Protein AF-A0A537EKX5-F1 (afdb_monomer_lite)

Sequence (191 aa):
VAGTPSQPRTRFTIGHECGHAFFFRPSPGQAQRIIPASVPAKKMSREEWLCNEFARALLVPNRWKRDVLGRDVQMSEICSLARSLSVSTEVLVRRVLYDWSEWASSVFYSVWFDSDNCNVRIFRGTKSQSRPDSTPTREAVKSVCEKGRRPLRSWLQSSYSVKDDDIVESDSTTWWRISKQHPVGRQTTEV

pLDDT: mean 77.11, std 15.53, range [29.23, 95.06]

Foldseek 3Di:
DPDDDQPQVVLLVVQLVVQCVVQFDDDVPDTDGPDDPPDDPVQPPDSSSSSNVRSLCVLDPCVCVVVQPDPDGFLVVLLVVCVVSVHDSVSSVCCCQEVVVHLQQKKKWKWADDPLFIDIDIDHHPPNPDDPPQDDDRVRLRVQPSVHPVSNVVVCCVRQVFDPSQWDDHPRIIMGMRGPDPPPDDPPPDD

Radius of gyration: 19.34 Å; chains: 1; bounding box: 73×31×49 Å

Structure (mmCIF, N/CA/C/O backbone):
data_AF-A0A537EKX5-F1
#
_entry.id   AF-A0A537EKX5-F1
#
loop_
_atom_site.group_PDB
_atom_site.id
_atom_site.type_symbol
_atom_site.label_atom_id
_atom_site.label_alt_id
_atom_site.label_comp_id
_atom_site.label_asym_id
_atom_site.label_entity_id
_atom_site.label_seq_id
_atom_site.pdbx_PDB_ins_code
_atom_site.Cartn_x
_atom_site.Cartn_y
_atom_site.Cartn_z
_atom_site.occupancy
_atom_site.B_iso_or_equiv
_atom_site.auth_seq_id
_atom_site.auth_comp_id
_atom_site.auth_asym_id
_atom_site.auth_atom_id
_atom_site.pdbx_PDB_model_num
ATOM 1 N N . VAL A 1 1 ? 24.088 -0.485 15.625 1.00 36.91 1 VAL A N 1
ATOM 2 C CA . VAL A 1 1 ? 24.177 -1.634 14.694 1.00 36.91 1 VAL A CA 1
ATOM 3 C C . VAL A 1 1 ? 23.156 -1.402 13.596 1.00 36.91 1 VAL A C 1
ATOM 5 O O . VAL A 1 1 ? 21.977 -1.310 13.914 1.00 36.91 1 VAL A O 1
ATOM 8 N N . ALA A 1 2 ? 23.585 -1.183 12.352 1.00 42.88 2 ALA A N 1
ATOM 9 C CA . ALA A 1 2 ? 22.656 -1.047 11.233 1.00 42.88 2 ALA A CA 1
ATOM 10 C C . ALA A 1 2 ? 21.950 -2.398 11.047 1.00 42.88 2 ALA A C 1
ATOM 12 O O . ALA A 1 2 ? 22.586 -3.381 10.678 1.00 42.88 2 ALA A O 1
ATOM 13 N N . GLY A 1 3 ? 20.674 -2.471 11.430 1.00 48.66 3 GLY A N 1
ATOM 14 C CA . GLY A 1 3 ? 19.898 -3.704 11.358 1.00 48.66 3 GLY A CA 1
ATOM 15 C C . GLY A 1 3 ? 19.790 -4.179 9.914 1.00 48.66 3 GLY A C 1
ATOM 16 O O . GLY A 1 3 ? 19.524 -3.379 9.015 1.00 48.66 3 GLY A O 1
ATOM 17 N N . THR A 1 4 ? 19.995 -5.474 9.690 1.00 49.09 4 THR A N 1
ATOM 18 C CA . THR A 1 4 ? 19.734 -6.105 8.397 1.00 49.09 4 THR A CA 1
ATOM 19 C C . THR A 1 4 ? 18.297 -5.786 7.975 1.00 49.09 4 THR A C 1
ATOM 21 O O . THR A 1 4 ? 17.373 -5.949 8.779 1.00 49.09 4 THR A O 1
ATOM 24 N N . PRO A 1 5 ? 18.073 -5.288 6.745 1.00 61.25 5 PRO A N 1
ATOM 25 C CA . PRO A 1 5 ? 16.731 -4.977 6.285 1.00 61.25 5 PRO A CA 1
ATOM 26 C C . PRO A 1 5 ? 15.859 -6.233 6.341 1.00 61.25 5 PRO A C 1
ATOM 28 O O . PRO A 1 5 ? 16.308 -7.338 6.034 1.00 61.25 5 PRO A O 1
ATOM 31 N N . SER A 1 6 ? 14.599 -6.059 6.745 1.00 75.00 6 SER A N 1
ATOM 32 C CA . SER A 1 6 ? 13.646 -7.164 6.772 1.00 75.00 6 SER A CA 1
ATOM 33 C C . SER A 1 6 ? 13.518 -7.791 5.382 1.00 75.00 6 SER A C 1
ATOM 35 O O . SER A 1 6 ? 13.585 -7.097 4.365 1.00 75.00 6 SER A O 1
ATOM 37 N N . GLN A 1 7 ? 13.298 -9.106 5.325 1.00 80.69 7 GLN A N 1
ATOM 38 C CA . GLN A 1 7 ? 13.210 -9.854 4.067 1.00 80.69 7 GLN A CA 1
ATOM 39 C C . GLN A 1 7 ? 12.252 -9.219 3.029 1.00 80.69 7 GLN A C 1
ATOM 41 O O . GLN A 1 7 ? 12.637 -9.142 1.859 1.00 80.69 7 GLN A O 1
ATOM 46 N N . PRO A 1 8 ? 11.068 -8.677 3.401 1.00 82.44 8 PRO A N 1
ATOM 47 C CA . PRO A 1 8 ? 10.208 -7.960 2.456 1.00 82.44 8 PRO A CA 1
ATOM 48 C C . PRO A 1 8 ? 10.837 -6.693 1.865 1.00 82.44 8 PRO A C 1
ATOM 50 O O . PRO A 1 8 ? 10.639 -6.409 0.684 1.00 82.44 8 PRO A O 1
ATOM 53 N N . ARG A 1 9 ? 11.612 -5.934 2.655 1.00 84.62 9 ARG A N 1
ATOM 54 C CA . ARG A 1 9 ? 12.319 -4.737 2.168 1.00 84.62 9 ARG A CA 1
ATOM 55 C C . ARG A 1 9 ? 13.389 -5.127 1.161 1.00 84.62 9 ARG A C 1
ATOM 57 O O . ARG A 1 9 ? 13.417 -4.557 0.079 1.00 84.62 9 ARG A O 1
ATOM 64 N N . THR A 1 10 ? 14.185 -6.147 1.470 1.00 88.81 10 THR A N 1
ATOM 65 C CA . THR A 1 10 ? 15.219 -6.655 0.558 1.00 88.81 10 THR A CA 1
ATOM 66 C C . THR A 1 10 ? 14.620 -7.130 -0.765 1.00 88.81 10 THR A C 1
ATOM 68 O O . THR A 1 10 ? 15.112 -6.758 -1.826 1.00 88.81 10 THR A O 1
ATOM 71 N N . ARG A 1 11 ? 13.518 -7.896 -0.734 1.00 92.06 11 ARG A N 1
ATOM 72 C CA . ARG A 1 11 ? 12.831 -8.344 -1.961 1.00 92.06 11 ARG A CA 1
ATOM 73 C C . ARG A 1 11 ? 12.304 -7.175 -2.788 1.00 92.06 11 ARG A C 1
ATOM 75 O O . ARG A 1 11 ? 12.412 -7.208 -4.011 1.00 92.06 11 ARG A O 1
ATOM 82 N N . PHE A 1 12 ? 11.754 -6.154 -2.134 1.00 93.25 12 PHE A N 1
ATOM 83 C CA . PHE A 1 12 ? 11.292 -4.952 -2.820 1.00 93.25 12 PHE A CA 1
ATOM 84 C C . PHE A 1 12 ? 12.445 -4.177 -3.460 1.00 93.25 12 PHE A C 1
ATOM 86 O O . PHE A 1 12 ? 12.338 -3.828 -4.630 1.00 93.25 12 PHE A O 1
ATOM 93 N N . THR A 1 13 ? 13.555 -3.981 -2.744 1.00 93.31 13 THR A N 1
ATOM 94 C CA . THR A 1 13 ? 14.769 -3.353 -3.286 1.00 93.31 13 THR A CA 1
ATOM 95 C C . THR A 1 13 ? 15.293 -4.116 -4.498 1.00 93.31 13 THR A C 1
ATOM 97 O O . THR A 1 13 ? 15.513 -3.511 -5.535 1.00 93.31 13 THR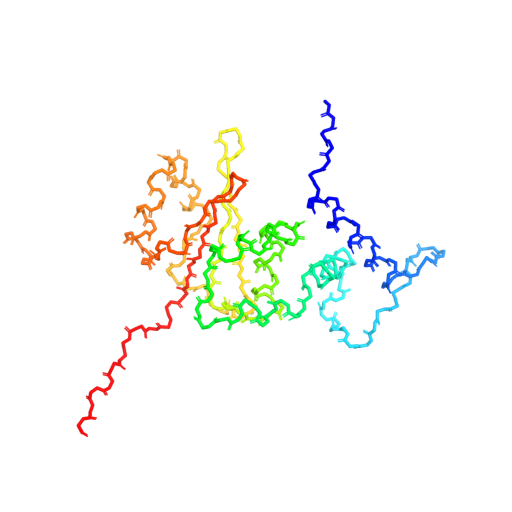 A O 1
ATOM 100 N N . ILE A 1 14 ? 15.396 -5.446 -4.433 1.00 94.50 14 ILE A N 1
ATOM 101 C CA . ILE A 1 14 ? 15.814 -6.249 -5.595 1.00 94.50 14 ILE A CA 1
ATOM 102 C C . ILE A 1 14 ? 14.859 -6.033 -6.777 1.00 94.50 14 ILE A C 1
ATOM 104 O O . ILE A 1 14 ? 15.306 -5.791 -7.894 1.00 94.50 14 ILE A O 1
ATOM 108 N N . GLY A 1 15 ? 13.544 -6.075 -6.538 1.00 95.06 15 GLY A N 1
ATOM 109 C CA . GLY A 1 15 ? 12.556 -5.803 -7.583 1.00 95.06 15 GLY A CA 1
ATOM 110 C C . GLY A 1 15 ? 12.682 -4.397 -8.177 1.00 95.06 15 GLY A C 1
ATOM 111 O O . GLY A 1 15 ? 12.487 -4.227 -9.377 1.00 95.06 15 GLY A O 1
ATOM 112 N N . HIS A 1 16 ? 13.030 -3.405 -7.358 1.00 94.31 16 HIS A N 1
ATOM 113 C CA . HIS A 1 16 ? 13.263 -2.027 -7.780 1.00 94.31 16 HIS A CA 1
ATOM 114 C C . HIS A 1 16 ? 14.497 -1.923 -8.687 1.00 94.31 16 HIS A C 1
ATOM 116 O O . HIS A 1 16 ? 14.392 -1.385 -9.788 1.00 94.31 16 HIS A O 1
ATOM 122 N N . GLU A 1 17 ? 15.620 -2.529 -8.296 1.00 93.88 17 GLU A N 1
ATOM 123 C CA . GLU A 1 17 ? 16.842 -2.570 -9.114 1.00 93.88 17 GLU A CA 1
ATOM 124 C C . GLU A 1 17 ? 16.638 -3.327 -10.434 1.00 93.88 17 GLU A C 1
ATOM 126 O O . GLU A 1 17 ? 17.135 -2.917 -11.484 1.00 93.88 17 GLU A O 1
ATOM 131 N N . CYS A 1 18 ? 15.832 -4.396 -10.432 1.00 94.00 18 CYS A N 1
ATOM 132 C CA . CYS A 1 18 ? 15.412 -5.043 -11.677 1.00 94.00 18 CYS A CA 1
ATOM 133 C C . CYS A 1 18 ? 14.656 -4.070 -12.599 1.00 94.00 18 CYS A C 1
ATOM 135 O O . CYS A 1 18 ? 14.799 -4.155 -13.816 1.00 94.00 18 CYS A O 1
ATOM 137 N N . GLY A 1 19 ? 13.882 -3.136 -12.038 1.00 91.31 19 GLY A N 1
ATOM 138 C CA . GLY A 1 19 ? 13.223 -2.068 -12.788 1.00 91.31 19 GLY A CA 1
ATOM 139 C C . GLY A 1 19 ? 14.217 -1.127 -13.468 1.00 91.31 19 GLY A C 1
ATOM 140 O O . GLY A 1 19 ? 14.036 -0.819 -14.649 1.00 91.31 19 GLY A O 1
ATOM 141 N N . HIS A 1 20 ? 15.297 -0.743 -12.776 1.00 90.69 20 HIS A N 1
ATOM 142 C CA . HIS A 1 20 ? 16.382 0.034 -13.384 1.00 90.69 20 HIS A CA 1
ATOM 143 C C . HIS A 1 20 ? 16.998 -0.717 -14.564 1.00 90.69 20 HIS A C 1
ATOM 145 O O . HIS A 1 20 ? 17.051 -0.184 -15.670 1.00 90.69 20 HIS A O 1
ATOM 151 N N . ALA A 1 21 ? 17.367 -1.984 -14.367 1.00 89.69 21 ALA A N 1
ATOM 152 C CA . ALA A 1 21 ? 17.951 -2.810 -15.423 1.00 89.69 21 ALA A CA 1
ATOM 153 C C . ALA A 1 21 ? 17.012 -3.016 -16.629 1.00 89.69 21 ALA A C 1
ATOM 155 O O . ALA A 1 21 ? 17.476 -3.176 -17.758 1.00 89.69 21 ALA A O 1
ATOM 156 N N . PHE A 1 22 ? 15.695 -3.018 -16.405 1.00 88.19 22 PHE A N 1
ATOM 157 C CA . PHE A 1 22 ? 14.706 -3.246 -17.457 1.00 88.19 22 PHE A CA 1
ATOM 158 C C . PHE A 1 22 ? 14.390 -1.984 -18.271 1.00 88.19 22 PHE A C 1
ATOM 160 O O . PHE A 1 22 ? 14.178 -2.063 -19.480 1.00 88.19 22 PHE A O 1
ATOM 167 N N . PHE A 1 23 ? 14.338 -0.818 -17.624 1.00 86.75 23 PHE A N 1
ATOM 168 C CA . PHE A 1 23 ? 13.897 0.429 -18.257 1.00 86.75 23 PHE A CA 1
ATOM 169 C C . PHE A 1 23 ? 15.021 1.399 -18.605 1.00 86.75 23 PHE A C 1
ATOM 171 O O . PHE A 1 23 ? 14.771 2.355 -19.347 1.00 86.75 23 PHE A O 1
ATOM 178 N N . PHE A 1 24 ? 16.234 1.179 -18.104 1.00 85.88 24 PHE A N 1
ATOM 179 C CA . PHE A 1 24 ? 17.335 2.121 -18.240 1.00 85.88 24 PHE A CA 1
ATOM 180 C C . PHE A 1 24 ? 18.598 1.397 -18.696 1.00 85.88 24 PHE A C 1
ATOM 182 O O . PHE A 1 24 ? 19.022 0.401 -18.115 1.00 85.88 24 PHE A O 1
ATOM 189 N N . ARG A 1 25 ? 19.218 1.909 -19.762 1.00 83.31 25 ARG A N 1
ATOM 190 C CA . ARG A 1 25 ? 20.548 1.474 -20.190 1.00 83.31 25 ARG A CA 1
ATOM 191 C C . ARG A 1 25 ? 21.608 2.420 -19.636 1.00 83.31 25 ARG A C 1
ATOM 193 O O . ARG A 1 25 ? 21.422 3.638 -19.724 1.00 83.31 25 ARG A O 1
ATOM 200 N N . PRO A 1 26 ? 22.738 1.894 -19.138 1.00 75.00 26 PRO A N 1
ATOM 201 C CA . PRO A 1 26 ? 23.895 2.721 -18.838 1.00 75.00 26 PRO A CA 1
ATOM 202 C C . PRO A 1 26 ? 24.346 3.445 -20.111 1.00 75.00 26 PRO A C 1
ATOM 204 O O . PRO A 1 26 ? 24.515 2.822 -21.158 1.00 75.00 26 PRO A O 1
ATOM 207 N N . SER A 1 27 ? 24.533 4.756 -20.023 1.00 75.88 27 SER A N 1
ATOM 208 C CA . SER A 1 27 ? 25.098 5.582 -21.090 1.00 75.88 27 SER A CA 1
ATOM 209 C C . SER A 1 27 ? 26.052 6.592 -20.453 1.00 75.88 27 SER A C 1
ATOM 211 O O . SER A 1 27 ? 25.781 7.033 -19.332 1.00 75.88 27 SER A O 1
ATOM 213 N N . PRO A 1 28 ? 27.154 6.980 -21.121 1.00 65.19 28 PRO A N 1
ATOM 214 C CA . PRO A 1 28 ? 27.997 8.070 -20.646 1.00 65.19 28 PRO A CA 1
ATOM 215 C C . PRO A 1 28 ? 27.144 9.340 -20.486 1.00 65.19 28 PRO A C 1
ATOM 217 O O . PRO A 1 28 ? 26.588 9.840 -21.462 1.00 65.19 28 PRO A O 1
ATOM 220 N N . GLY A 1 29 ? 26.978 9.822 -19.251 1.00 74.12 29 GLY 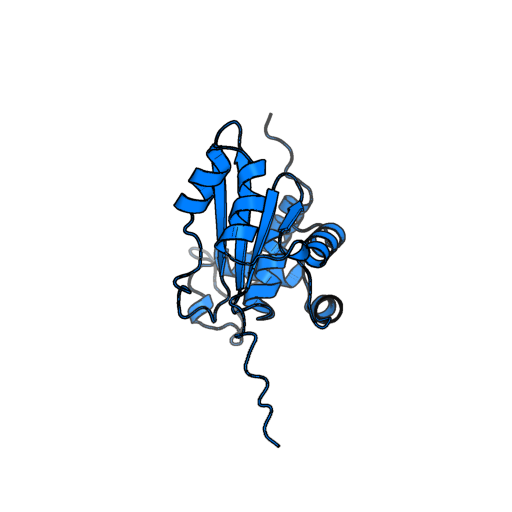A N 1
ATOM 221 C CA . GLY A 1 29 ? 26.083 10.934 -18.916 1.00 74.12 29 GLY A CA 1
ATOM 222 C C . GLY A 1 29 ? 24.811 10.473 -18.199 1.00 74.12 29 GLY A C 1
ATOM 223 O O . GLY A 1 29 ? 24.874 10.056 -17.046 1.00 74.12 29 GLY A O 1
ATOM 224 N N . GLN A 1 30 ? 23.650 10.594 -18.850 1.00 67.81 30 GLN A N 1
ATOM 225 C CA . GLN A 1 30 ? 22.360 10.176 -18.286 1.00 67.81 30 GLN A CA 1
ATOM 226 C C . GLN A 1 30 ? 21.954 8.793 -18.791 1.00 67.81 30 GLN A C 1
ATOM 228 O O . GLN A 1 30 ? 22.114 8.488 -19.972 1.00 67.81 30 GLN A O 1
ATOM 233 N N . ALA A 1 31 ? 21.383 7.977 -17.902 1.00 69.38 31 ALA A N 1
ATOM 234 C CA . ALA A 1 31 ? 20.851 6.671 -18.264 1.00 69.38 31 ALA A CA 1
ATOM 235 C C . ALA A 1 31 ? 19.805 6.803 -19.384 1.00 69.38 31 ALA A C 1
ATOM 237 O O . ALA A 1 31 ? 18.868 7.605 -19.307 1.00 69.38 31 ALA A O 1
ATOM 238 N N . GLN A 1 32 ? 19.967 6.014 -20.444 1.00 78.00 32 GLN A N 1
ATOM 239 C CA . GLN A 1 32 ? 19.066 6.050 -21.586 1.00 78.00 32 GLN A CA 1
ATOM 240 C C . GLN A 1 32 ? 17.784 5.293 -21.241 1.00 78.00 32 GLN A C 1
ATOM 242 O O . GLN A 1 32 ? 17.809 4.089 -20.983 1.00 78.00 32 GLN A O 1
ATOM 247 N N . ARG A 1 33 ? 16.645 5.988 -21.286 1.00 78.00 33 ARG A N 1
ATOM 248 C CA . ARG A 1 33 ? 15.323 5.382 -21.089 1.00 78.00 33 ARG A CA 1
ATOM 249 C C . ARG A 1 33 ? 14.965 4.493 -22.279 1.00 78.00 33 ARG A C 1
ATOM 251 O O . ARG A 1 33 ? 14.814 4.986 -23.392 1.00 78.00 33 ARG A O 1
ATOM 258 N N . ILE A 1 34 ? 14.765 3.205 -22.024 1.00 81.38 34 ILE A N 1
ATOM 259 C CA . ILE A 1 34 ? 14.299 2.191 -22.986 1.00 81.38 34 ILE A CA 1
ATOM 260 C C . ILE A 1 34 ? 12.889 1.699 -22.629 1.00 81.38 34 ILE A C 1
ATOM 262 O O . ILE A 1 34 ? 12.567 0.517 -22.716 1.00 81.38 34 ILE A O 1
ATOM 266 N N . ILE A 1 35 ? 12.040 2.620 -22.175 1.00 72.19 35 ILE A N 1
ATOM 267 C CA . ILE A 1 35 ? 10.696 2.301 -21.696 1.00 72.19 35 ILE A CA 1
ATOM 268 C C . ILE A 1 35 ? 9.803 1.920 -22.894 1.00 72.19 35 ILE A C 1
ATOM 270 O O . ILE A 1 35 ? 9.747 2.683 -23.862 1.00 72.19 35 ILE A O 1
ATOM 274 N N . PRO A 1 36 ? 9.065 0.793 -22.843 1.00 71.19 36 PRO A N 1
ATOM 275 C CA . PRO A 1 36 ? 8.124 0.427 -23.897 1.00 71.19 36 PRO A CA 1
ATOM 276 C C . PRO A 1 36 ? 7.074 1.516 -24.145 1.00 71.19 36 PRO A C 1
ATOM 278 O O . PRO A 1 36 ? 6.556 2.114 -23.201 1.00 71.19 36 PRO A O 1
ATOM 281 N N . ALA A 1 37 ? 6.681 1.706 -25.409 1.00 68.69 37 ALA A N 1
ATOM 282 C CA . ALA A 1 37 ? 5.668 2.692 -25.809 1.00 68.69 37 ALA A CA 1
ATOM 283 C C . ALA A 1 37 ? 4.294 2.485 -25.134 1.00 68.69 37 ALA A C 1
ATOM 285 O O . ALA A 1 37 ? 3.486 3.407 -25.071 1.00 68.69 37 ALA A O 1
ATOM 286 N N . SER A 1 38 ? 4.030 1.285 -24.607 1.00 68.94 38 SER A N 1
ATOM 287 C CA . SER A 1 38 ? 2.811 0.953 -23.864 1.00 68.94 38 SER A CA 1
ATOM 288 C C . SER A 1 38 ? 2.736 1.591 -22.471 1.00 68.94 38 SER A C 1
ATOM 290 O O . SER A 1 38 ? 1.663 1.607 -21.864 1.00 68.94 38 SER A O 1
ATOM 292 N N . VAL A 1 39 ? 3.841 2.122 -21.939 1.00 66.44 39 VAL A N 1
ATOM 293 C CA . VAL A 1 39 ? 3.843 2.808 -20.643 1.00 66.44 39 VAL A CA 1
ATOM 294 C C . VAL A 1 39 ? 3.336 4.248 -20.841 1.00 66.44 39 VAL A C 1
ATOM 296 O O . VAL A 1 39 ? 3.847 4.969 -21.693 1.00 66.44 39 VAL A O 1
ATOM 299 N N . PRO A 1 40 ? 2.336 4.728 -20.080 1.00 63.91 40 PRO A N 1
ATOM 300 C CA . PRO A 1 40 ? 1.808 6.078 -20.277 1.00 63.91 40 PRO A CA 1
ATOM 301 C C . PRO A 1 40 ? 2.839 7.175 -19.967 1.00 63.91 40 PRO A C 1
ATOM 303 O O . PRO A 1 40 ? 3.386 7.210 -18.868 1.00 63.91 40 PRO A O 1
ATOM 306 N N . ALA A 1 41 ? 3.021 8.150 -20.864 1.00 59.66 41 ALA A N 1
ATOM 307 C CA . ALA A 1 41 ? 3.992 9.245 -20.705 1.00 59.66 41 ALA A CA 1
ATOM 308 C C . ALA A 1 41 ? 3.838 10.055 -19.400 1.00 59.66 41 ALA A C 1
ATOM 310 O O . ALA A 1 41 ? 4.824 10.445 -18.778 1.00 59.66 41 ALA A O 1
ATOM 311 N N . LYS A 1 42 ? 2.601 10.237 -18.910 1.00 59.75 42 LYS A N 1
ATOM 312 C CA . LYS A 1 42 ? 2.324 10.919 -17.626 1.00 59.75 42 LYS A CA 1
ATOM 313 C C . LYS A 1 42 ? 2.912 10.196 -16.405 1.00 59.75 42 LYS A C 1
ATOM 315 O O . LYS A 1 42 ? 3.101 10.817 -15.366 1.00 59.75 42 LYS A O 1
ATOM 320 N N . LYS A 1 43 ? 3.200 8.898 -16.531 1.00 56.03 43 LYS A N 1
ATOM 321 C CA . LYS A 1 43 ? 3.804 8.039 -15.506 1.00 56.03 43 LYS A CA 1
ATOM 322 C C . LYS A 1 43 ? 5.343 7.990 -15.599 1.00 56.03 43 LYS A C 1
ATOM 324 O O . LYS A 1 43 ? 5.985 7.401 -14.740 1.00 56.03 43 LYS A O 1
ATOM 329 N N . MET A 1 44 ? 5.946 8.621 -16.612 1.00 59.25 44 MET A N 1
ATOM 330 C CA . MET A 1 44 ? 7.380 8.516 -16.933 1.00 59.25 44 MET A CA 1
ATOM 331 C C . MET A 1 44 ? 8.256 9.632 -16.340 1.00 59.25 44 MET A C 1
ATOM 333 O O . MET A 1 44 ? 9.447 9.704 -16.641 1.00 59.25 44 MET A O 1
ATOM 337 N N . SER A 1 45 ? 7.715 10.551 -15.537 1.00 59.69 45 SER A N 1
ATOM 338 C CA . SER A 1 45 ? 8.479 11.738 -15.120 1.00 59.69 45 SER A CA 1
ATOM 339 C C . SER A 1 45 ? 9.501 11.473 -14.008 1.00 59.69 45 SER A C 1
ATOM 341 O O . SER A 1 45 ? 10.405 12.285 -13.830 1.00 59.69 45 SER A O 1
ATOM 343 N N . ARG A 1 46 ? 9.417 10.343 -13.289 1.00 75.94 46 ARG A N 1
ATOM 344 C CA . ARG A 1 46 ? 10.338 9.996 -12.193 1.00 75.94 46 ARG A CA 1
ATOM 345 C C . ARG A 1 46 ? 10.789 8.541 -12.307 1.00 75.94 46 ARG A C 1
ATOM 347 O O . ARG A 1 46 ? 9.975 7.639 -12.142 1.00 75.94 46 ARG A O 1
ATOM 354 N N . GLU A 1 47 ? 12.073 8.341 -12.581 1.00 83.94 47 GLU A N 1
ATOM 355 C CA . GLU A 1 47 ? 12.729 7.030 -12.698 1.00 83.94 47 GLU A CA 1
ATOM 356 C C . GLU A 1 47 ? 12.435 6.125 -11.496 1.00 83.94 47 GLU A C 1
ATOM 358 O O . GLU A 1 47 ? 11.812 5.080 -11.656 1.00 83.94 47 GLU A O 1
ATOM 363 N N . GLU A 1 48 ? 12.704 6.625 -10.291 1.00 86.31 48 GLU A N 1
ATOM 364 C CA . GLU A 1 48 ? 12.391 5.969 -9.015 1.00 86.31 48 GLU A CA 1
ATOM 365 C C . GLU A 1 48 ? 10.945 5.479 -8.909 1.00 86.31 48 GLU A C 1
ATOM 367 O O . GLU A 1 48 ? 10.649 4.401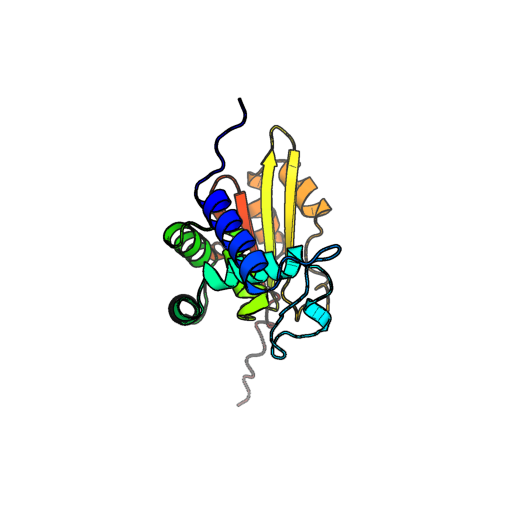 -8.393 1.00 86.31 48 GLU A O 1
ATOM 372 N N . TRP A 1 49 ? 9.998 6.290 -9.383 1.00 84.38 49 TRP A N 1
ATOM 373 C CA . TRP A 1 49 ? 8.588 5.929 -9.328 1.00 84.38 49 TRP A CA 1
ATOM 374 C C . TRP A 1 49 ? 8.299 4.757 -10.268 1.00 84.38 49 TRP A C 1
ATOM 376 O O . TRP A 1 49 ? 7.628 3.811 -9.865 1.00 84.38 49 TRP A O 1
ATOM 386 N N . LEU A 1 50 ? 8.855 4.778 -11.481 1.00 86.12 50 LEU A N 1
ATOM 387 C CA . LEU A 1 50 ? 8.689 3.702 -12.454 1.00 86.12 50 LEU A CA 1
ATOM 388 C C . LEU A 1 50 ? 9.301 2.381 -11.959 1.00 86.12 50 LEU A C 1
ATOM 390 O O . LEU A 1 50 ? 8.666 1.333 -12.088 1.00 86.12 50 LEU A O 1
ATOM 394 N N . CYS A 1 51 ? 10.478 2.428 -11.332 1.00 89.88 51 CYS A N 1
ATOM 395 C CA . CYS A 1 51 ? 11.112 1.259 -10.717 1.00 89.88 51 CYS A CA 1
ATOM 396 C C . CYS A 1 51 ? 10.274 0.702 -9.552 1.00 89.88 51 CYS A C 1
ATOM 398 O O . CYS A 1 51 ? 10.076 -0.509 -9.445 1.00 89.88 51 CYS A O 1
ATOM 400 N N . ASN A 1 52 ? 9.669 1.572 -8.737 1.00 90.69 52 ASN A N 1
ATOM 401 C CA . ASN A 1 52 ? 8.737 1.163 -7.681 1.00 90.69 52 ASN A CA 1
ATOM 402 C C . ASN A 1 52 ? 7.450 0.510 -8.222 1.00 90.69 52 ASN A C 1
ATOM 404 O O . ASN A 1 52 ? 6.943 -0.443 -7.622 1.00 90.69 52 ASN A O 1
ATOM 408 N N . GLU A 1 53 ? 6.900 1.002 -9.336 1.00 87.81 53 GLU A N 1
ATOM 409 C CA . GLU A 1 53 ? 5.756 0.366 -10.008 1.00 87.81 53 GLU A CA 1
ATOM 410 C C . GLU A 1 53 ? 6.123 -1.017 -10.553 1.00 87.81 53 GLU A C 1
ATOM 412 O O . GLU A 1 53 ? 5.364 -1.973 -10.379 1.00 87.81 53 GLU A O 1
ATOM 417 N N . PHE A 1 54 ? 7.300 -1.136 -11.173 1.00 90.94 54 PHE A N 1
ATOM 418 C CA . PHE A 1 54 ? 7.808 -2.408 -11.675 1.00 90.94 54 PHE A CA 1
ATOM 419 C C . PHE A 1 54 ? 7.974 -3.427 -10.555 1.00 90.94 54 PHE A C 1
ATOM 421 O O . PHE A 1 54 ? 7.419 -4.520 -10.647 1.00 90.94 54 PHE A O 1
ATOM 428 N N . ALA A 1 55 ? 8.654 -3.050 -9.469 1.00 94.00 55 ALA A N 1
ATOM 429 C CA . ALA A 1 55 ? 8.846 -3.909 -8.306 1.00 94.00 55 ALA A CA 1
ATOM 430 C C . ALA A 1 55 ? 7.506 -4.432 -7.772 1.00 94.00 55 ALA A C 1
ATOM 432 O O . ALA A 1 55 ? 7.350 -5.625 -7.512 1.00 94.00 55 ALA A O 1
ATOM 433 N N . ARG A 1 56 ? 6.496 -3.558 -7.671 1.00 92.56 56 ARG A N 1
ATOM 434 C CA . ARG A 1 56 ? 5.150 -3.942 -7.229 1.00 92.56 56 ARG A CA 1
ATOM 435 C C . ARG A 1 56 ? 4.489 -4.936 -8.183 1.00 92.56 56 ARG A C 1
ATOM 437 O O . ARG A 1 56 ? 3.916 -5.918 -7.721 1.00 92.56 56 ARG A O 1
ATOM 444 N N . ALA A 1 57 ? 4.557 -4.691 -9.491 1.00 91.19 57 ALA A N 1
ATOM 445 C CA . ALA A 1 57 ? 3.960 -5.564 -10.500 1.00 91.19 57 ALA A CA 1
ATOM 446 C C . ALA A 1 57 ? 4.658 -6.930 -10.592 1.00 91.19 57 ALA A C 1
ATOM 448 O O . ALA A 1 57 ? 3.991 -7.943 -10.800 1.00 91.19 57 ALA A O 1
ATOM 449 N N . LEU A 1 58 ? 5.979 -6.951 -10.407 1.00 93.31 58 LEU A N 1
ATOM 450 C CA . LEU A 1 58 ? 6.796 -8.159 -10.381 1.00 93.31 58 LEU A CA 1
ATOM 451 C C . LEU A 1 58 ? 6.490 -9.015 -9.146 1.00 93.31 58 LEU A C 1
ATOM 453 O O . LEU A 1 58 ? 6.296 -10.223 -9.260 1.00 93.31 58 LEU A O 1
ATOM 457 N N . LEU A 1 59 ? 6.434 -8.389 -7.967 1.00 93.69 59 LEU A N 1
ATOM 458 C CA . LEU A 1 59 ? 6.227 -9.084 -6.694 1.00 93.69 59 LEU A CA 1
ATOM 459 C C . LEU A 1 59 ? 4.766 -9.469 -6.450 1.00 93.69 59 LEU A C 1
ATOM 461 O O . LEU A 1 59 ? 4.502 -10.462 -5.775 1.00 93.69 59 LEU A O 1
ATOM 465 N N . VAL A 1 60 ? 3.818 -8.727 -7.030 1.00 92.75 60 VAL A N 1
ATOM 466 C CA . VAL A 1 60 ? 2.381 -9.021 -6.957 1.00 92.75 60 VAL A CA 1
ATOM 467 C C . VAL A 1 60 ? 1.780 -9.148 -8.369 1.00 92.75 60 VAL A C 1
ATOM 469 O O . VAL A 1 60 ? 1.089 -8.239 -8.853 1.00 92.75 60 VAL A O 1
ATOM 472 N N . PRO A 1 61 ? 2.020 -10.286 -9.055 1.00 89.56 61 PRO A N 1
ATOM 473 C CA . PRO A 1 61 ? 1.488 -10.524 -10.392 1.00 89.56 61 PRO A CA 1
ATOM 474 C C . PRO A 1 61 ? -0.043 -10.533 -10.444 1.00 89.56 61 PRO A C 1
ATOM 476 O O . PRO A 1 61 ? -0.716 -10.948 -9.502 1.00 89.56 61 PRO A O 1
ATOM 479 N N . ASN A 1 62 ? -0.606 -10.189 -11.607 1.00 87.12 62 ASN A N 1
ATOM 480 C CA . ASN A 1 62 ? -2.060 -10.142 -11.818 1.00 87.12 62 ASN A CA 1
ATOM 481 C C . ASN A 1 62 ? -2.772 -11.493 -11.657 1.00 87.12 62 ASN A C 1
ATOM 483 O O . ASN A 1 62 ? -3.985 -11.498 -11.502 1.00 87.12 62 ASN A O 1
ATOM 487 N N . ARG A 1 63 ? -2.071 -12.634 -11.659 1.00 86.12 63 ARG A N 1
ATOM 488 C CA . ARG A 1 63 ? -2.709 -13.936 -11.383 1.00 86.12 63 ARG A CA 1
ATOM 489 C C . ARG A 1 63 ? -3.385 -13.966 -10.007 1.00 86.12 63 ARG A C 1
ATOM 491 O O . ARG A 1 63 ? -4.488 -14.480 -9.894 1.00 86.12 63 ARG A O 1
ATOM 498 N N . TRP A 1 64 ? -2.774 -13.300 -9.025 1.00 82.69 64 TRP A N 1
ATOM 499 C CA . TRP A 1 64 ? -3.309 -13.158 -7.670 1.00 82.69 64 TRP A CA 1
ATOM 500 C C . TRP A 1 64 ? -4.513 -12.232 -7.607 1.00 82.69 64 TRP A C 1
ATOM 502 O O . TRP A 1 64 ? -5.269 -12.280 -6.647 1.00 82.69 64 TRP A O 1
ATOM 512 N N . LYS A 1 65 ? -4.725 -11.410 -8.646 1.00 82.19 65 LYS A N 1
ATOM 513 C CA . LYS A 1 65 ? -5.932 -10.600 -8.767 1.00 82.19 65 LYS A CA 1
ATOM 514 C C . LYS A 1 65 ? -7.151 -11.515 -8.660 1.00 82.19 65 LYS A C 1
ATOM 516 O O . LYS A 1 65 ? -8.028 -11.237 -7.867 1.00 82.19 65 LYS A O 1
ATOM 521 N N . ARG A 1 66 ? -7.185 -12.642 -9.379 1.00 73.62 66 ARG A N 1
ATOM 522 C CA . ARG A 1 66 ? -8.322 -13.576 -9.331 1.00 73.62 66 ARG A CA 1
ATOM 523 C C . ARG A 1 66 ? -8.576 -14.132 -7.927 1.00 73.62 66 ARG A C 1
ATOM 525 O O . ARG A 1 66 ? -9.732 -14.264 -7.549 1.00 73.62 66 ARG A O 1
ATOM 532 N N . ASP A 1 67 ? -7.512 -14.421 -7.186 1.00 69.62 67 ASP A N 1
ATOM 533 C CA . ASP A 1 67 ? -7.597 -15.009 -5.846 1.00 69.62 67 ASP A CA 1
ATOM 534 C C . ASP A 1 67 ? -8.062 -13.983 -4.800 1.00 69.62 67 ASP A C 1
ATOM 536 O O . ASP A 1 67 ? -8.618 -14.355 -3.775 1.00 69.62 67 ASP A O 1
ATOM 540 N N . VAL A 1 68 ? -7.864 -12.690 -5.082 1.00 68.69 68 VAL A N 1
ATOM 541 C CA . VAL A 1 68 ? -8.294 -11.578 -4.226 1.00 68.69 68 VAL A CA 1
ATOM 542 C C . VAL A 1 68 ? -9.648 -11.026 -4.648 1.00 68.69 68 VAL A C 1
ATOM 544 O O . VAL A 1 68 ? -10.405 -10.644 -3.783 1.00 68.69 68 VAL A O 1
ATOM 547 N N . LEU A 1 69 ? -9.996 -11.002 -5.938 1.00 62.69 69 LEU A N 1
ATOM 548 C CA . LEU A 1 69 ? -11.235 -10.426 -6.495 1.00 62.69 69 LEU A CA 1
ATOM 549 C C . LEU A 1 69 ? -12.530 -11.186 -6.161 1.00 62.69 69 LEU A C 1
ATOM 551 O O . LEU A 1 69 ? -13.531 -11.060 -6.875 1.00 62.69 69 LEU A O 1
ATOM 555 N N . GLY A 1 70 ? -12.544 -11.961 -5.080 1.00 60.38 70 GLY A N 1
ATOM 556 C CA . GLY A 1 70 ? -13.799 -12.393 -4.485 1.00 60.38 70 GLY A CA 1
ATOM 557 C C . GLY A 1 70 ? -14.729 -11.192 -4.275 1.00 60.38 70 GLY A C 1
ATOM 558 O O . GLY A 1 70 ? -14.287 -10.059 -4.057 1.00 60.38 70 GLY A O 1
ATOM 559 N N . ARG A 1 71 ? -16.042 -11.416 -4.400 1.00 58.28 71 ARG A N 1
ATOM 560 C CA . ARG A 1 71 ? -17.034 -10.378 -4.103 1.00 58.28 71 ARG A CA 1
ATOM 561 C C . ARG A 1 71 ? -16.878 -10.022 -2.621 1.00 58.28 71 ARG A C 1
ATOM 563 O O . ARG A 1 71 ? -17.232 -10.833 -1.781 1.00 58.28 71 ARG A O 1
ATOM 570 N N . ASP A 1 72 ? -16.364 -8.825 -2.356 1.00 68.62 72 ASP A N 1
ATOM 571 C CA . ASP A 1 72 ? -16.103 -8.261 -1.022 1.00 68.62 72 ASP A CA 1
ATOM 572 C C . ASP A 1 72 ? -14.792 -8.694 -0.348 1.00 68.62 72 ASP A C 1
ATOM 574 O O . ASP A 1 72 ? -14.768 -9.251 0.744 1.00 68.62 72 ASP A O 1
ATOM 578 N N . VAL A 1 73 ? -13.679 -8.366 -1.007 1.00 76.62 73 VAL A N 1
ATOM 579 C CA . VAL A 1 73 ? -12.337 -8.444 -0.420 1.00 76.62 73 VAL A CA 1
ATOM 580 C C . VAL A 1 73 ? -12.319 -7.753 0.956 1.00 76.62 73 VAL A C 1
ATOM 582 O O . VAL A 1 73 ? -12.893 -6.666 1.136 1.00 76.62 73 VAL A O 1
ATOM 585 N N . GLN A 1 74 ? -11.609 -8.339 1.912 1.00 82.25 74 GLN A N 1
ATOM 586 C CA . GLN A 1 74 ? -11.407 -7.810 3.259 1.00 82.25 74 GLN A CA 1
ATOM 587 C C . GLN A 1 74 ? -9.958 -7.365 3.481 1.00 82.25 74 GLN A C 1
ATOM 589 O O . GLN A 1 74 ? -9.016 -7.853 2.852 1.00 82.25 74 GLN A O 1
ATOM 594 N N . MET A 1 75 ? -9.735 -6.441 4.421 1.00 85.44 75 MET A N 1
ATOM 595 C CA . MET A 1 75 ? -8.375 -6.001 4.760 1.00 85.44 75 MET A CA 1
ATOM 596 C C . MET A 1 75 ? -7.535 -7.151 5.356 1.00 85.44 75 MET A C 1
ATOM 598 O O . MET A 1 75 ? -6.320 -7.208 5.161 1.00 85.44 75 MET A O 1
ATOM 602 N N . SER A 1 76 ? -8.182 -8.101 6.036 1.00 85.88 76 SER A N 1
ATOM 603 C CA . SER A 1 76 ? -7.568 -9.309 6.604 1.00 85.88 76 SER A CA 1
ATOM 604 C C . SER A 1 76 ? -6.974 -10.217 5.518 1.00 85.88 76 SER A C 1
ATOM 606 O O . SER A 1 76 ? -5.864 -10.739 5.675 1.00 85.88 76 SER A O 1
ATOM 608 N N . GLU A 1 77 ? -7.666 -10.349 4.386 1.00 85.81 77 GLU A N 1
ATOM 609 C CA . GLU A 1 77 ? -7.212 -11.091 3.208 1.00 85.81 77 GLU A CA 1
ATOM 610 C C . GLU A 1 77 ? -6.012 -10.403 2.554 1.00 85.81 77 GLU A C 1
ATOM 612 O O . GLU A 1 77 ? -5.034 -11.068 2.214 1.00 85.81 77 GLU A O 1
ATOM 617 N N . ILE A 1 78 ? -6.018 -9.066 2.475 1.00 87.75 78 ILE A N 1
ATOM 618 C CA . ILE A 1 78 ? -4.862 -8.282 2.014 1.00 87.75 78 ILE A CA 1
ATOM 619 C C . ILE A 1 78 ? -3.647 -8.531 2.913 1.00 87.75 78 ILE A C 1
ATOM 621 O O . ILE A 1 78 ? -2.585 -8.919 2.430 1.00 87.75 78 ILE A O 1
ATOM 625 N N . CYS A 1 79 ? -3.777 -8.377 4.230 1.00 88.31 79 CYS A N 1
ATOM 626 C CA . CYS A 1 79 ? -2.674 -8.646 5.156 1.00 88.31 79 CYS A CA 1
ATOM 627 C C . CYS A 1 79 ? -2.165 -10.096 5.052 1.00 88.31 79 CYS A C 1
ATOM 629 O O . CYS A 1 79 ? -0.963 -10.353 5.134 1.00 88.31 79 CYS A O 1
ATOM 631 N N . SER A 1 80 ? -3.061 -11.060 4.850 1.00 87.06 80 SER A N 1
ATOM 632 C CA . SER A 1 80 ? -2.695 -12.474 4.713 1.00 87.06 80 SER A CA 1
ATOM 633 C C . SER A 1 80 ? -1.968 -12.763 3.402 1.00 87.06 80 SER A C 1
ATOM 635 O O . SER A 1 80 ? -0.909 -13.396 3.418 1.00 87.06 80 SER A O 1
ATOM 637 N N . LEU A 1 81 ? -2.454 -12.226 2.282 1.00 88.50 81 LEU A N 1
ATOM 638 C CA . LEU A 1 81 ? -1.782 -12.361 0.995 1.00 88.50 81 LEU A CA 1
ATOM 639 C C . LEU A 1 81 ? -0.415 -11.666 1.007 1.00 88.50 81 LEU A C 1
ATOM 641 O O . LEU A 1 81 ? 0.559 -12.257 0.545 1.00 88.50 81 LEU A O 1
ATOM 645 N N . ALA A 1 82 ? -0.301 -10.465 1.584 1.00 90.19 82 ALA A N 1
ATOM 646 C CA . ALA A 1 82 ? 0.972 -9.750 1.691 1.00 90.19 82 ALA A CA 1
ATOM 647 C C . ALA A 1 82 ? 2.040 -10.594 2.408 1.00 90.19 82 ALA A C 1
ATOM 649 O O . ALA A 1 82 ? 3.155 -10.742 1.900 1.00 90.19 82 ALA A O 1
ATOM 650 N N . ARG A 1 83 ? 1.668 -11.237 3.526 1.00 88.69 83 ARG A N 1
ATOM 651 C CA . ARG A 1 83 ? 2.538 -12.180 4.246 1.00 88.69 83 ARG A CA 1
ATOM 652 C C . ARG A 1 83 ? 2.929 -13.376 3.380 1.00 88.69 83 ARG A C 1
ATOM 654 O O . ARG A 1 83 ? 4.115 -13.687 3.289 1.00 88.69 83 ARG A O 1
ATOM 661 N N . SER A 1 84 ? 1.970 -14.001 2.693 1.00 89.38 84 SER A N 1
ATOM 662 C CA . SER A 1 84 ? 2.243 -15.163 1.828 1.00 89.38 84 SER A CA 1
ATOM 663 C C . SER A 1 84 ? 3.177 -14.840 0.652 1.00 89.38 84 SER A C 1
ATOM 665 O O . SER A 1 84 ? 4.012 -15.658 0.274 1.00 89.38 84 SER A O 1
ATOM 667 N N . LEU A 1 85 ? 3.099 -13.617 0.116 1.00 89.81 85 LEU A N 1
ATOM 668 C CA . LEU A 1 85 ? 3.976 -13.124 -0.949 1.00 89.81 85 LEU A CA 1
ATOM 669 C C . LEU A 1 85 ? 5.296 -12.545 -0.416 1.00 89.81 85 LEU A C 1
ATOM 671 O O . LEU A 1 85 ? 6.168 -12.172 -1.202 1.00 89.81 85 LEU A O 1
ATOM 675 N N . SER A 1 86 ? 5.458 -12.477 0.909 1.00 90.75 86 SER A N 1
ATOM 676 C CA . SER A 1 86 ? 6.580 -11.828 1.595 1.00 90.75 86 SER A CA 1
ATOM 677 C C . SER A 1 86 ? 6.806 -10.379 1.142 1.00 90.75 86 SER A C 1
ATOM 679 O O . SER A 1 86 ? 7.943 -9.957 0.919 1.00 90.75 86 SER A O 1
ATOM 681 N N . VAL A 1 87 ? 5.724 -9.615 0.995 1.00 91.25 87 VAL A N 1
ATOM 682 C CA . VAL A 1 87 ? 5.746 -8.176 0.693 1.00 91.25 87 VAL A CA 1
ATOM 683 C C . VAL A 1 87 ? 5.140 -7.390 1.850 1.00 91.25 87 VAL A C 1
ATOM 685 O O . VAL A 1 87 ? 4.424 -7.942 2.680 1.00 91.25 87 VAL A O 1
ATOM 688 N N . SER A 1 88 ? 5.403 -6.084 1.920 1.00 90.62 88 SER A N 1
ATOM 689 C CA . SER A 1 88 ? 4.705 -5.249 2.899 1.00 90.62 88 SER A CA 1
ATOM 690 C C . SER A 1 88 ? 3.229 -5.089 2.525 1.00 90.62 88 SER A C 1
ATOM 692 O O . SER A 1 88 ? 2.874 -5.019 1.345 1.00 90.62 88 SER A O 1
ATOM 694 N N . THR A 1 89 ? 2.363 -4.947 3.528 1.00 91.69 89 THR A N 1
ATOM 695 C CA . THR A 1 89 ? 0.936 -4.649 3.323 1.00 91.69 89 THR A CA 1
ATOM 696 C C . THR A 1 89 ? 0.734 -3.390 2.475 1.00 91.69 89 THR A C 1
ATOM 698 O O . THR A 1 89 ? -0.163 -3.351 1.639 1.00 91.69 89 THR A O 1
ATOM 701 N N . GLU A 1 90 ? 1.624 -2.395 2.593 1.00 91.00 90 GLU A N 1
ATOM 702 C CA . GLU A 1 90 ? 1.605 -1.197 1.745 1.00 91.00 90 GLU A CA 1
ATOM 703 C C . GLU A 1 90 ? 1.717 -1.536 0.250 1.00 91.00 90 GLU A C 1
ATOM 705 O O . GLU A 1 90 ? 0.959 -0.995 -0.555 1.00 91.00 90 GLU A O 1
ATOM 710 N N . VAL A 1 91 ? 2.624 -2.439 -0.138 1.00 91.44 91 VAL A N 1
ATOM 711 C CA . VAL A 1 91 ? 2.809 -2.849 -1.542 1.00 91.44 91 VAL A CA 1
ATOM 712 C C . VAL A 1 91 ? 1.511 -3.425 -2.104 1.00 91.44 91 VAL A C 1
ATOM 714 O O . VAL A 1 91 ? 1.109 -3.061 -3.212 1.00 91.44 91 VAL A O 1
ATOM 717 N N . LEU A 1 92 ? 0.826 -4.269 -1.330 1.00 90.94 92 LEU A N 1
ATOM 718 C CA . LEU A 1 92 ? -0.415 -4.895 -1.768 1.00 90.94 92 LEU A CA 1
ATOM 719 C C . LEU A 1 92 ? -1.600 -3.917 -1.766 1.00 90.94 92 LEU A C 1
ATOM 721 O O . LEU A 1 92 ? -2.322 -3.861 -2.756 1.00 90.94 92 LEU A O 1
ATOM 725 N N . VAL A 1 93 ? -1.756 -3.075 -0.737 1.00 90.25 93 VAL A N 1
ATOM 726 C CA . VAL A 1 93 ? -2.786 -2.013 -0.707 1.00 90.25 93 VAL A CA 1
ATOM 727 C C . VAL A 1 93 ? -2.650 -1.091 -1.917 1.00 90.25 93 VAL A C 1
ATOM 729 O O . VAL A 1 93 ? -3.639 -0.790 -2.585 1.00 90.25 93 VAL A O 1
ATOM 732 N N . ARG A 1 94 ? -1.420 -0.687 -2.262 1.00 88.81 94 ARG A N 1
ATOM 733 C CA . ARG A 1 94 ? -1.156 0.103 -3.472 1.00 88.81 94 ARG A CA 1
ATOM 734 C C . ARG A 1 94 ? -1.545 -0.658 -4.740 1.00 88.81 94 ARG A C 1
ATOM 736 O O . ARG A 1 94 ? -2.154 -0.065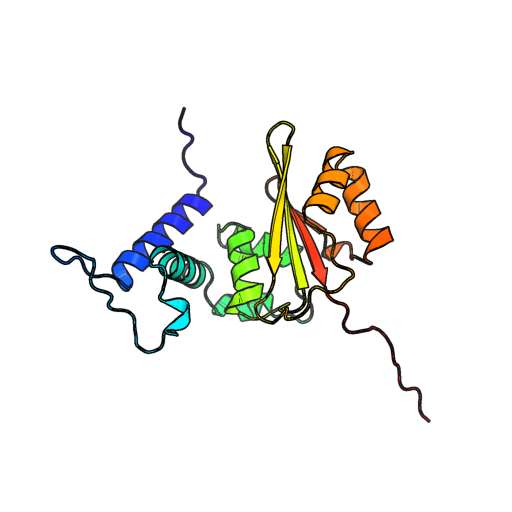 -5.624 1.00 88.81 94 ARG A O 1
ATOM 743 N N . ARG A 1 95 ? -1.227 -1.953 -4.833 1.00 88.88 95 ARG A N 1
ATOM 744 C CA . ARG A 1 95 ? -1.568 -2.782 -6.001 1.00 88.88 95 ARG A CA 1
ATOM 745 C C . ARG A 1 95 ? -3.081 -2.838 -6.214 1.00 88.88 95 ARG A C 1
ATOM 747 O O . ARG A 1 95 ? -3.549 -2.603 -7.325 1.00 88.88 95 ARG A O 1
ATOM 754 N N . VAL A 1 96 ? -3.827 -3.085 -5.141 1.00 86.69 96 VAL A N 1
ATOM 755 C CA . VAL A 1 96 ? -5.291 -3.186 -5.145 1.00 86.69 96 VAL A CA 1
ATOM 756 C C . VAL A 1 96 ? -5.928 -1.851 -5.549 1.00 86.69 96 VAL A C 1
ATOM 758 O O . VAL A 1 96 ? -6.684 -1.803 -6.519 1.00 86.69 96 VAL A O 1
ATOM 761 N N . LEU A 1 97 ? -5.533 -0.756 -4.888 1.00 83.81 97 LEU A N 1
ATOM 762 C CA . LEU A 1 97 ? -6.079 0.587 -5.118 1.00 83.81 97 LEU A CA 1
ATOM 763 C C . LEU A 1 97 ? -5.747 1.179 -6.492 1.00 83.81 97 LEU A C 1
ATOM 765 O O . LEU A 1 97 ? -6.602 1.804 -7.121 1.00 83.81 97 LEU A O 1
ATOM 769 N N . TYR A 1 98 ? -4.485 1.077 -6.916 1.00 79.69 98 TYR A N 1
ATOM 770 C CA . TYR A 1 98 ? -3.972 1.821 -8.069 1.00 79.69 98 TYR A CA 1
ATOM 771 C C . TYR A 1 98 ? -3.988 1.004 -9.353 1.00 79.69 98 TYR A C 1
ATOM 773 O O . TYR A 1 98 ? -4.403 1.512 -10.395 1.00 79.69 98 TYR A O 1
ATOM 781 N N . ASP A 1 99 ? -3.542 -0.248 -9.279 1.00 80.81 99 ASP A N 1
ATOM 782 C CA . ASP A 1 99 ? -3.270 -1.047 -10.474 1.00 80.81 99 ASP A CA 1
ATOM 783 C C . ASP A 1 99 ? -4.465 -1.924 -10.829 1.00 80.81 99 ASP A C 1
ATOM 785 O O . ASP A 1 99 ? -4.816 -2.069 -11.999 1.00 80.81 99 ASP A O 1
ATOM 789 N N . TRP A 1 100 ? -5.124 -2.483 -9.817 1.00 84.81 100 TRP A N 1
ATOM 790 C CA . TRP A 1 100 ? -6.330 -3.285 -9.999 1.00 84.81 100 TRP A CA 1
ATOM 791 C C . TRP A 1 100 ? -7.607 -2.449 -10.000 1.00 84.81 100 TRP A C 1
ATOM 793 O O . TRP A 1 100 ? -8.621 -2.931 -10.496 1.00 84.81 100 TRP A O 1
ATOM 803 N N . SER A 1 101 ? -7.524 -1.189 -9.545 1.00 79.31 101 SER A N 1
ATOM 804 C CA . SER A 1 101 ? -8.654 -0.257 -9.398 1.00 79.31 101 SER A CA 1
ATOM 805 C C . SER A 1 101 ? -9.781 -0.787 -8.507 1.00 79.31 101 SER A C 1
ATOM 807 O O . SER A 1 101 ? -10.908 -0.294 -8.566 1.00 79.31 101 SER A O 1
ATOM 809 N N . GLU A 1 102 ? -9.465 -1.759 -7.659 1.00 76.38 102 GLU A N 1
ATOM 810 C CA . GLU A 1 102 ? -10.379 -2.269 -6.652 1.00 76.38 102 GLU A CA 1
ATOM 811 C C . GLU A 1 102 ? -10.402 -1.305 -5.479 1.00 76.38 102 GLU A C 1
ATOM 813 O O . GLU A 1 102 ? -9.373 -0.747 -5.088 1.00 76.38 102 GLU A O 1
ATOM 818 N N . TRP A 1 103 ? -11.597 -1.063 -4.945 1.00 77.88 103 TRP A N 1
ATOM 819 C CA . TRP A 1 103 ? -11.808 -0.064 -3.896 1.00 77.88 103 TRP A CA 1
ATOM 820 C C . TRP A 1 103 ? -11.294 1.333 -4.265 1.00 77.88 103 TRP A C 1
ATOM 822 O O . TRP A 1 103 ? -10.869 2.101 -3.402 1.00 77.88 103 TRP A O 1
ATOM 832 N N . ALA A 1 104 ? -11.345 1.702 -5.549 1.00 75.06 104 ALA A N 1
ATOM 833 C CA . ALA A 1 104 ? -10.887 3.014 -6.006 1.00 75.06 104 ALA A CA 1
ATOM 834 C C . ALA A 1 104 ? -11.630 4.195 -5.337 1.00 75.06 104 ALA A C 1
ATOM 836 O O . ALA A 1 104 ? -11.140 5.326 -5.372 1.00 75.06 104 ALA A O 1
ATOM 837 N N . SER A 1 105 ? -12.799 3.937 -4.739 1.00 76.50 105 SER A N 1
ATOM 838 C CA . SER A 1 105 ? -13.606 4.876 -3.953 1.00 76.50 105 SER A CA 1
ATOM 839 C C . SER A 1 105 ? -13.270 4.904 -2.454 1.00 76.50 105 SER A C 1
ATOM 841 O O . SER A 1 105 ? -13.783 5.774 -1.748 1.00 76.50 105 SER A O 1
ATOM 843 N N . SER A 1 106 ? -12.429 3.995 -1.958 1.00 80.56 106 SER A N 1
ATOM 844 C CA . SER A 1 106 ? -12.061 3.891 -0.545 1.00 80.56 106 SER A CA 1
ATOM 845 C C . SER A 1 106 ? -10.785 4.675 -0.221 1.00 80.56 106 SER A C 1
ATOM 847 O O . SER A 1 106 ? -9.941 4.953 -1.080 1.00 80.56 106 SER A O 1
ATOM 849 N N . VAL A 1 107 ? -10.634 5.021 1.058 1.00 84.69 107 VAL A N 1
ATOM 850 C CA . VAL A 1 107 ? -9.426 5.629 1.624 1.00 84.69 107 VAL A CA 1
ATOM 851 C C . VAL A 1 107 ? -8.838 4.679 2.658 1.00 84.69 107 VAL A C 1
ATOM 853 O O . VAL A 1 107 ? -9.530 4.254 3.581 1.00 84.69 107 VAL A O 1
ATOM 856 N N . PHE A 1 108 ? -7.555 4.364 2.513 1.00 87.88 108 PHE A N 1
ATOM 857 C CA . PHE A 1 108 ? -6.827 3.492 3.430 1.00 87.88 108 PHE A CA 1
ATOM 858 C C . PHE A 1 108 ? -5.876 4.298 4.282 1.00 87.88 108 PHE A C 1
ATOM 860 O O . PHE A 1 108 ? -5.256 5.251 3.803 1.00 87.88 108 PHE A O 1
ATOM 867 N N . TYR A 1 109 ? -5.724 3.880 5.528 1.00 89.62 109 TYR A N 1
ATOM 868 C CA . TYR A 1 109 ? -4.773 4.485 6.433 1.00 89.62 109 TYR A CA 1
ATOM 869 C C . TYR A 1 109 ? -3.883 3.402 7.018 1.00 89.62 109 TYR A C 1
ATOM 871 O O . TYR A 1 109 ? -4.321 2.288 7.294 1.00 89.62 109 TYR A O 1
ATOM 879 N N . SER A 1 110 ? -2.621 3.761 7.186 1.00 92.00 110 SER A N 1
ATOM 880 C CA . SER A 1 110 ? -1.639 2.991 7.934 1.00 92.00 110 SER A CA 1
ATOM 881 C C . SER A 1 110 ? -1.236 3.838 9.126 1.00 92.00 110 SER A C 1
ATOM 883 O O . SER A 1 110 ? -0.783 4.974 8.953 1.00 92.00 110 SER A O 1
ATOM 885 N N . VAL A 1 111 ? -1.452 3.298 10.318 1.00 90.00 111 VAL A N 1
ATOM 886 C CA . VAL A 1 111 ? -1.177 3.952 11.591 1.00 90.00 111 VAL A CA 1
ATOM 887 C C . VAL A 1 111 ? -0.179 3.102 12.357 1.00 90.00 111 VAL A C 1
ATOM 889 O O . VAL A 1 111 ? -0.429 1.929 12.613 1.00 90.00 111 VAL A O 1
ATOM 892 N N . TRP A 1 112 ? 0.957 3.673 12.730 1.00 89.81 112 TRP A N 1
ATOM 893 C CA . TRP A 1 112 ? 1.952 2.989 13.553 1.00 89.81 112 TRP A CA 1
ATOM 894 C C . TRP A 1 112 ? 2.567 3.969 14.543 1.00 89.81 112 TRP A C 1
ATOM 896 O O . TRP A 1 112 ? 2.457 5.185 14.389 1.00 89.81 112 TRP A O 1
ATOM 906 N N . PHE A 1 113 ? 3.214 3.433 15.570 1.00 86.00 113 PHE A N 1
ATOM 907 C CA . PHE A 1 113 ? 3.853 4.233 16.605 1.00 86.00 113 PHE A CA 1
ATOM 908 C C . PHE A 1 113 ? 5.360 4.035 16.541 1.00 86.00 113 PHE A C 1
ATOM 910 O O . PHE A 1 113 ? 5.825 2.912 16.352 1.00 86.00 113 PHE A O 1
ATOM 917 N N . ASP A 1 114 ? 6.099 5.128 16.681 1.00 85.94 114 ASP A N 1
ATOM 918 C CA . ASP A 1 114 ? 7.547 5.116 16.859 1.00 85.94 114 ASP A CA 1
ATOM 919 C C . ASP A 1 114 ? 7.874 5.818 18.173 1.00 85.94 114 ASP A C 1
ATOM 921 O O . ASP A 1 114 ? 7.641 7.023 18.290 1.00 85.94 114 ASP A O 1
ATOM 925 N N . SER A 1 115 ? 8.371 5.056 19.151 1.00 82.62 115 SER A N 1
ATOM 926 C CA . SER A 1 115 ? 8.546 5.498 20.538 1.00 82.62 115 SER A CA 1
ATOM 927 C C . SER A 1 115 ? 7.238 6.12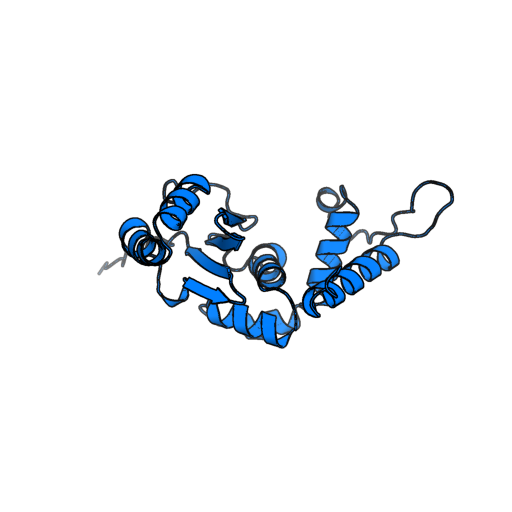2 21.058 1.00 82.62 115 SER A C 1
ATOM 929 O O . SER A 1 115 ? 6.278 5.385 21.286 1.00 82.62 115 SER A O 1
ATOM 931 N N . ASP A 1 116 ? 7.140 7.453 21.095 1.00 78.00 116 ASP A N 1
ATOM 932 C CA . ASP A 1 116 ? 5.960 8.199 21.557 1.00 78.00 116 ASP A CA 1
ATOM 933 C C . ASP A 1 116 ? 5.146 8.865 20.430 1.00 78.00 116 ASP A C 1
ATOM 935 O O . ASP A 1 116 ? 4.113 9.488 20.671 1.00 78.00 116 ASP A O 1
ATOM 939 N N . ASN A 1 117 ? 5.579 8.747 19.173 1.00 83.81 117 ASN A N 1
ATOM 940 C CA . ASN A 1 117 ? 4.960 9.441 18.047 1.00 83.81 117 ASN A CA 1
ATOM 941 C C . ASN A 1 117 ? 3.959 8.560 17.299 1.00 83.81 117 ASN A C 1
ATOM 943 O O . ASN A 1 117 ? 4.318 7.513 16.752 1.00 83.81 117 ASN A O 1
ATOM 947 N N . CYS A 1 118 ? 2.719 9.041 17.163 1.00 86.94 118 CYS A N 1
ATOM 948 C CA . CYS A 1 118 ? 1.767 8.474 16.213 1.00 86.94 118 CYS A CA 1
ATOM 949 C C . CYS A 1 118 ? 2.096 8.927 14.782 1.00 86.94 118 CYS A C 1
ATOM 951 O O . CYS A 1 118 ? 2.118 10.121 14.458 1.00 86.94 118 CYS A O 1
ATOM 953 N N . ASN A 1 119 ? 2.293 7.951 13.903 1.00 89.81 119 ASN A N 1
ATOM 954 C CA . ASN A 1 119 ? 2.504 8.146 12.483 1.00 89.81 119 ASN A CA 1
ATOM 955 C C . ASN A 1 119 ? 1.286 7.668 11.698 1.00 89.81 119 ASN A C 1
ATOM 957 O O . ASN A 1 119 ? 0.768 6.581 11.930 1.00 89.81 119 ASN A O 1
ATOM 961 N N . VAL A 1 120 ? 0.859 8.481 10.732 1.00 90.25 120 VAL A N 1
ATOM 962 C CA . VAL A 1 120 ? -0.313 8.211 9.891 1.00 90.25 120 VAL A CA 1
ATOM 963 C C . VAL A 1 120 ? 0.066 8.415 8.429 1.00 90.25 120 VAL A C 1
ATOM 965 O O . VAL A 1 120 ? 0.533 9.498 8.057 1.00 90.25 120 VAL A O 1
ATOM 968 N N . ARG A 1 121 ? -0.167 7.397 7.599 1.00 91.50 121 ARG A N 1
ATOM 969 C CA . ARG A 1 121 ? -0.130 7.459 6.129 1.00 91.50 121 ARG A CA 1
ATOM 970 C C . ARG A 1 121 ? -1.523 7.259 5.565 1.00 91.50 121 ARG A C 1
ATOM 972 O O . ARG A 1 121 ? -2.311 6.513 6.133 1.00 91.50 121 ARG A O 1
ATOM 979 N N . ILE A 1 122 ? -1.793 7.905 4.433 1.00 88.94 122 ILE A N 1
ATOM 980 C CA . ILE A 1 122 ? -3.080 7.848 3.737 1.00 88.94 122 ILE A CA 1
ATOM 981 C C . ILE A 1 122 ? -2.844 7.389 2.299 1.00 88.94 122 ILE A C 1
ATOM 983 O O . ILE A 1 122 ? -1.99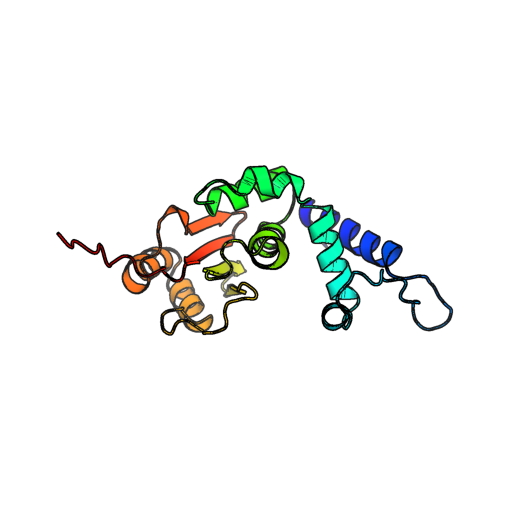8 7.949 1.600 1.00 88.94 122 ILE A O 1
ATOM 987 N N . PHE A 1 123 ? -3.629 6.416 1.847 1.00 87.38 123 PHE A N 1
ATOM 988 C CA . PHE A 1 123 ? -3.649 5.916 0.476 1.00 87.38 123 PHE A CA 1
ATOM 989 C C . PHE A 1 123 ? -5.047 6.113 -0.112 1.00 87.38 123 PHE A C 1
ATOM 991 O O . PHE A 1 123 ? -6.056 5.866 0.546 1.00 87.38 123 PHE A O 1
ATOM 998 N N . ARG A 1 124 ? -5.110 6.588 -1.356 1.00 82.12 124 ARG A N 1
ATOM 999 C CA . ARG A 1 124 ? -6.362 6.897 -2.065 1.00 82.12 124 ARG A CA 1
ATOM 1000 C C . ARG A 1 124 ? -6.291 6.350 -3.475 1.00 82.12 124 ARG A C 1
ATOM 1002 O O . ARG A 1 124 ? -5.266 6.560 -4.115 1.00 82.12 124 ARG A O 1
ATOM 1009 N N . GLY A 1 125 ? -7.358 5.720 -3.959 1.00 71.62 125 GLY A N 1
ATOM 1010 C CA . GLY A 1 125 ? -7.457 5.285 -5.353 1.00 71.62 125 GLY A CA 1
ATOM 1011 C C . GLY A 1 125 ? -7.445 6.453 -6.350 1.00 71.62 125 GLY A C 1
ATOM 1012 O O . GLY A 1 125 ? -7.763 7.596 -6.014 1.00 71.62 125 GLY A O 1
ATOM 1013 N N . THR A 1 126 ? -7.102 6.165 -7.608 1.00 61.81 126 THR A N 1
ATOM 1014 C CA . THR A 1 126 ? -6.996 7.163 -8.694 1.00 61.81 126 THR A CA 1
ATOM 1015 C C . THR A 1 126 ? -8.322 7.837 -9.066 1.00 61.81 126 THR A C 1
ATOM 1017 O O . THR A 1 126 ? -8.302 8.914 -9.656 1.00 61.81 126 THR A O 1
ATOM 1020 N N . LYS A 1 127 ? -9.472 7.248 -8.708 1.00 58.03 127 LYS A N 1
ATOM 1021 C CA . LYS A 1 127 ? -10.815 7.794 -8.990 1.00 58.03 127 LYS A CA 1
ATOM 1022 C C . LYS A 1 127 ? -11.425 8.602 -7.839 1.00 58.03 127 LYS A C 1
ATOM 1024 O O . LYS A 1 127 ? -12.571 9.032 -7.938 1.00 58.03 127 LYS A O 1
ATOM 1029 N N . SER A 1 128 ? -10.687 8.854 -6.759 1.00 49.84 128 SER A N 1
ATOM 1030 C CA . SER A 1 128 ? -11.163 9.683 -5.646 1.00 49.84 128 SER A CA 1
ATOM 1031 C C . SER A 1 128 ? -11.156 11.180 -6.017 1.00 49.84 128 SER A C 1
ATOM 1033 O O . SER A 1 128 ? -10.378 11.954 -5.467 1.00 49.84 128 SER A O 1
ATOM 1035 N N . GLN A 1 129 ? -12.019 11.604 -6.949 1.00 46.25 129 GLN A N 1
ATOM 1036 C CA . GLN A 1 129 ? -12.131 13.003 -7.399 1.00 46.25 129 GLN A CA 1
ATOM 1037 C C . GLN A 1 129 ? -12.884 13.936 -6.439 1.00 46.25 129 GLN A C 1
ATOM 1039 O O . GLN A 1 129 ? -12.954 15.135 -6.671 1.00 46.25 129 GLN A O 1
ATOM 1044 N N . SER A 1 130 ? -13.366 13.439 -5.307 1.00 47.81 130 SER A N 1
ATOM 1045 C CA . SER A 1 130 ? -13.830 14.296 -4.219 1.00 47.81 130 SER A CA 1
ATOM 1046 C C . SER A 1 130 ? -13.352 13.710 -2.905 1.00 47.81 130 SER A C 1
ATOM 1048 O O . SER A 1 130 ? -13.524 12.512 -2.662 1.00 47.81 130 SER A O 1
ATOM 1050 N N . ARG A 1 131 ? -12.730 14.529 -2.052 1.00 46.78 131 ARG A N 1
ATOM 1051 C CA . ARG A 1 131 ? -12.674 14.225 -0.619 1.00 46.78 131 ARG A CA 1
ATOM 1052 C C . ARG A 1 131 ? -14.143 14.029 -0.224 1.00 46.78 131 ARG A C 1
ATOM 1054 O O . ARG A 1 131 ? -14.918 14.946 -0.467 1.00 46.78 131 ARG A O 1
ATOM 1061 N N . PRO A 1 132 ? -14.590 12.857 0.247 1.00 49.41 132 PRO A N 1
ATOM 1062 C CA . PRO A 1 132 ? -15.869 12.856 0.930 1.00 49.41 132 PRO A CA 1
ATOM 1063 C C . PRO A 1 132 ? -15.673 13.762 2.149 1.00 49.41 132 PRO A C 1
ATOM 1065 O O . PRO A 1 132 ? -14.675 13.609 2.866 1.00 49.41 132 PRO A O 1
ATOM 1068 N N . ASP A 1 133 ? -16.584 14.709 2.358 1.00 53.16 133 ASP A N 1
ATOM 1069 C CA . ASP A 1 133 ? -16.566 15.624 3.510 1.00 53.16 133 ASP A CA 1
ATOM 1070 C C . ASP A 1 133 ? -16.526 14.863 4.852 1.00 53.16 133 ASP A C 1
ATOM 1072 O O . ASP A 1 133 ? -16.138 15.403 5.881 1.00 53.16 133 ASP A O 1
ATOM 1076 N N . SER A 1 134 ? -16.829 13.562 4.813 1.00 62.59 134 SER A N 1
ATOM 1077 C CA . SER A 1 134 ? -16.790 12.603 5.909 1.00 62.59 134 SER A CA 1
ATOM 1078 C C . SER A 1 134 ? -15.480 11.810 6.068 1.00 62.59 134 SER A C 1
ATOM 1080 O O . SER A 1 134 ? -15.474 10.848 6.822 1.00 62.59 134 SER A O 1
ATOM 1082 N N . THR A 1 135 ? -14.362 12.126 5.394 1.00 75.38 135 THR A N 1
ATOM 1083 C CA . THR A 1 135 ? -13.083 11.420 5.676 1.00 75.38 135 THR A CA 1
ATOM 1084 C C . THR A 1 135 ? -12.231 12.143 6.719 1.00 75.38 135 THR A C 1
ATOM 1086 O O . THR A 1 135 ? -11.913 13.320 6.528 1.00 75.38 135 THR A O 1
ATOM 1089 N N . PRO A 1 136 ? -11.767 11.452 7.780 1.00 81.81 136 PRO A N 1
ATOM 1090 C CA . PRO A 1 136 ? -10.955 12.076 8.812 1.00 81.81 136 PRO A CA 1
ATOM 1091 C C . PRO A 1 136 ? -9.612 12.558 8.252 1.00 81.81 136 PRO A C 1
ATOM 1093 O O . PRO A 1 136 ? -8.952 11.878 7.454 1.00 81.81 136 PRO A O 1
ATOM 1096 N N . THR A 1 137 ? -9.185 13.747 8.675 1.00 86.56 137 THR A N 1
ATOM 1097 C CA . THR A 1 137 ? -7.866 14.285 8.324 1.00 86.56 137 THR A CA 1
ATOM 1098 C C . THR A 1 137 ? -6.753 13.502 9.019 1.00 86.56 137 THR A C 1
ATOM 1100 O O . THR A 1 137 ? -6.983 12.808 10.010 1.00 86.56 137 THR A O 1
ATOM 1103 N N . ARG A 1 138 ? -5.520 13.612 8.510 1.00 86.50 138 ARG A N 1
ATOM 1104 C CA . ARG A 1 138 ? -4.346 12.968 9.120 1.00 86.50 138 ARG A CA 1
ATOM 1105 C C . ARG A 1 138 ? -4.163 13.435 10.566 1.00 86.50 138 ARG A C 1
ATOM 1107 O O . ARG A 1 138 ? -3.837 12.638 11.438 1.00 86.50 138 ARG A O 1
ATOM 1114 N N . GLU A 1 139 ? -4.401 14.717 10.797 1.00 87.75 139 GLU A N 1
ATOM 1115 C CA . GLU A 1 139 ? -4.256 15.409 12.072 1.00 87.75 139 GLU A CA 1
ATOM 1116 C C . GLU A 1 139 ? -5.331 14.959 13.066 1.00 87.75 139 GLU A C 1
ATOM 1118 O O . GLU A 1 139 ? -5.012 14.684 14.220 1.00 87.75 139 GLU A O 1
ATOM 1123 N N . ALA A 1 140 ? -6.580 14.795 12.609 1.00 86.12 140 ALA A N 1
ATOM 1124 C CA . ALA A 1 140 ? -7.661 14.264 13.436 1.00 86.12 140 ALA A CA 1
ATOM 1125 C C . ALA A 1 140 ? -7.350 12.835 13.902 1.00 86.12 140 ALA A C 1
ATOM 1127 O O . ALA A 1 140 ? -7.441 12.540 15.090 1.00 86.12 140 ALA A O 1
ATOM 1128 N N . VAL A 1 141 ? -6.899 11.973 12.983 1.00 86.38 141 VAL A N 1
ATOM 1129 C CA . VAL A 1 141 ? -6.469 10.606 13.316 1.00 86.38 141 VAL A CA 1
ATOM 1130 C C . VAL A 1 141 ? -5.325 10.626 14.323 1.00 86.38 141 VAL A C 1
ATOM 1132 O O . VAL A 1 141 ? -5.391 9.945 15.343 1.00 86.38 141 VAL A O 1
ATOM 1135 N N . LYS A 1 142 ? -4.291 11.434 14.064 1.00 86.62 142 LYS A N 1
ATOM 1136 C CA . LYS A 1 142 ? -3.117 11.537 14.933 1.00 86.62 142 LYS A CA 1
ATOM 1137 C C . LYS A 1 142 ? -3.504 11.965 16.354 1.00 86.62 142 LYS A C 1
ATOM 1139 O O . LYS A 1 142 ? -3.098 11.303 17.304 1.00 86.62 142 LYS A O 1
ATOM 1144 N N . SER A 1 143 ? -4.361 12.980 16.483 1.00 86.31 143 SER A N 1
ATOM 1145 C CA . SER A 1 143 ? -4.851 13.474 17.776 1.00 86.31 143 SER A CA 1
ATOM 1146 C C . SER A 1 143 ? -5.609 12.409 18.575 1.00 86.31 143 SER A C 1
ATOM 1148 O O . SER A 1 143 ? -5.467 12.335 19.794 1.00 86.31 143 SER A O 1
ATOM 1150 N N . VAL A 1 144 ? -6.403 11.562 17.912 1.00 84.19 144 VAL A N 1
ATOM 1151 C CA . VAL A 1 144 ? -7.115 10.462 18.583 1.00 84.19 144 VAL A CA 1
ATOM 1152 C C . VAL A 1 144 ? -6.136 9.380 19.043 1.00 84.19 144 VAL A C 1
ATOM 1154 O O . VAL A 1 144 ? -6.230 8.916 20.175 1.00 84.19 144 VAL A O 1
ATOM 1157 N N . CYS A 1 145 ? -5.164 9.014 18.205 1.00 81.62 145 CYS A N 1
ATOM 1158 C CA . CYS A 1 145 ? -4.152 8.010 18.536 1.00 81.62 145 CYS A CA 1
ATOM 1159 C C . CYS A 1 145 ? -3.267 8.400 19.727 1.00 81.62 145 CYS A C 1
ATOM 1161 O O . CYS A 1 145 ? -2.936 7.541 20.542 1.00 81.62 145 CYS A O 1
ATOM 1163 N N . GLU A 1 146 ? -2.880 9.674 19.828 1.00 81.06 146 GLU A N 1
ATOM 1164 C CA . GLU A 1 146 ? -2.068 10.204 20.937 1.00 81.06 146 GLU A CA 1
ATOM 1165 C C . GLU A 1 146 ? -2.820 10.169 22.274 1.00 81.06 146 GLU A C 1
ATOM 1167 O O . GLU A 1 146 ? -2.207 10.063 23.331 1.00 81.06 146 GLU A O 1
ATOM 1172 N N . LYS A 1 147 ? -4.158 10.157 22.236 1.00 73.50 147 LYS A N 1
ATOM 1173 C CA . LYS A 1 147 ? -5.020 9.952 23.411 1.00 73.50 147 LYS A CA 1
ATOM 1174 C C . LYS A 1 147 ? -5.203 8.467 23.776 1.00 73.50 147 LYS A C 1
ATOM 1176 O O . LYS A 1 147 ? -5.881 8.160 24.753 1.00 73.50 147 LYS A O 1
ATOM 1181 N N . GLY A 1 148 ? -4.600 7.547 23.013 1.00 62.81 148 GLY A N 1
ATOM 1182 C CA . GLY A 1 148 ? -4.580 6.100 23.245 1.00 62.81 148 GLY A CA 1
ATOM 1183 C C . GLY A 1 148 ? -5.105 5.283 22.053 1.00 62.81 148 GLY A C 1
ATOM 1184 O O . GLY A 1 148 ? -6.013 5.689 21.336 1.00 62.81 148 GLY A O 1
ATOM 1185 N N . ARG A 1 149 ? -4.584 4.065 21.842 1.00 58.62 149 ARG A N 1
ATOM 1186 C CA . ARG A 1 149 ? -5.034 3.171 20.747 1.00 58.62 149 ARG A CA 1
ATOM 1187 C C . ARG A 1 149 ? -6.483 2.682 20.895 1.00 58.62 149 ARG A C 1
ATOM 1189 O O . ARG A 1 149 ? -7.160 2.471 19.894 1.00 58.62 149 ARG A O 1
ATOM 1196 N N . ARG A 1 150 ? -6.975 2.518 22.131 1.00 59.06 150 ARG A N 1
ATOM 1197 C CA . ARG A 1 150 ? -8.355 2.075 22.417 1.00 59.06 150 ARG A CA 1
ATOM 1198 C C . ARG A 1 150 ? -9.439 3.094 22.014 1.00 59.06 150 ARG A C 1
ATOM 1200 O O . ARG A 1 150 ? -10.437 2.645 21.462 1.00 59.06 150 ARG A O 1
ATOM 1207 N N . PRO A 1 151 ? -9.271 4.423 22.182 1.00 75.25 151 PRO A N 1
ATOM 1208 C CA . PRO A 1 151 ? -10.244 5.383 21.652 1.00 75.25 151 PRO A CA 1
ATOM 1209 C C . PRO A 1 151 ? -10.355 5.399 20.122 1.00 75.25 151 PRO A C 1
ATOM 1211 O O . PRO A 1 151 ? -11.400 5.777 19.604 1.00 75.25 151 PRO A O 1
ATOM 1214 N N . LEU A 1 152 ? -9.329 4.967 19.385 1.00 76.00 152 LEU A N 1
ATOM 1215 C CA . LEU A 1 152 ? -9.297 5.085 17.928 1.00 76.00 152 LEU A CA 1
ATOM 1216 C C . LEU A 1 152 ? -10.326 4.200 17.210 1.00 76.00 152 LEU A C 1
ATOM 1218 O O . LEU A 1 152 ? -11.067 4.694 16.362 1.00 76.00 152 LEU A O 1
ATOM 1222 N N . ARG A 1 153 ? -10.398 2.908 17.561 1.00 82.50 153 ARG A N 1
ATOM 1223 C CA . ARG A 1 153 ? -11.384 1.977 16.982 1.00 82.50 153 ARG A CA 1
ATOM 1224 C C . ARG A 1 153 ? -12.812 2.431 17.298 1.00 82.50 153 ARG A C 1
ATOM 1226 O O . ARG A 1 153 ? -13.615 2.572 16.380 1.00 82.50 153 ARG A O 1
ATOM 1233 N N . SER A 1 154 ? -13.100 2.720 18.569 1.00 81.94 154 SER A N 1
ATOM 1234 C CA . SER A 1 154 ? -14.426 3.178 19.005 1.00 81.94 154 SER A CA 1
ATOM 1235 C C . SER A 1 154 ? -14.834 4.487 18.326 1.00 81.94 154 SER A C 1
ATOM 1237 O O . SER A 1 154 ? -15.963 4.601 17.860 1.00 81.94 154 SER A O 1
ATOM 1239 N N . TRP A 1 155 ? -13.912 5.450 18.209 1.00 83.12 155 TRP A N 1
ATOM 1240 C CA . TRP A 1 155 ? -14.157 6.721 17.527 1.00 83.12 155 TRP A CA 1
ATOM 1241 C C . TRP A 1 155 ? -14.510 6.525 16.050 1.00 83.12 155 TRP A C 1
ATOM 1243 O O . TRP A 1 155 ? -15.469 7.115 15.556 1.00 83.12 155 TRP A O 1
ATOM 1253 N N . LEU A 1 156 ? -13.781 5.654 15.344 1.00 77.88 156 LEU A N 1
ATOM 1254 C CA . LEU A 1 156 ? -14.072 5.350 13.944 1.00 77.88 156 LEU A CA 1
ATOM 1255 C C . LEU A 1 156 ? -15.453 4.725 13.754 1.00 77.88 156 LEU A C 1
ATOM 1257 O O . LEU A 1 156 ? -16.196 5.132 12.859 1.00 77.88 156 LEU A O 1
ATOM 1261 N N . GLN A 1 157 ? -15.800 3.759 14.602 1.00 79.44 157 GLN A N 1
ATOM 1262 C CA . GLN A 1 157 ? -17.099 3.092 14.556 1.00 79.44 157 GLN A CA 1
ATOM 1263 C C . GLN A 1 157 ? -18.235 4.076 14.861 1.00 79.44 157 GLN A C 1
ATOM 1265 O O . GLN A 1 157 ? -19.238 4.074 14.151 1.00 79.44 157 GLN A O 1
ATOM 1270 N N . SER A 1 158 ? -18.051 4.978 15.834 1.00 81.44 158 SER A N 1
ATOM 1271 C CA . SER A 1 158 ? -19.061 5.981 16.193 1.00 81.44 158 SER A CA 1
ATOM 1272 C C . SER A 1 158 ? -19.217 7.108 15.172 1.00 81.44 158 SER A C 1
ATOM 1274 O O . SER A 1 158 ? -20.318 7.615 14.988 1.00 81.44 158 SER A O 1
ATOM 1276 N N . SER A 1 159 ? -18.126 7.538 14.530 1.00 78.94 159 SER A N 1
ATOM 1277 C CA . SER A 1 159 ? -18.116 8.753 13.702 1.00 78.94 159 SER A CA 1
ATOM 1278 C C . SER A 1 159 ? -18.173 8.484 12.197 1.00 78.94 159 SER A C 1
ATOM 1280 O O . SER A 1 159 ? -18.561 9.381 11.454 1.00 78.94 159 SER A O 1
ATOM 1282 N N . TYR A 1 160 ? -17.799 7.283 11.731 1.00 76.69 160 TYR A N 1
ATOM 1283 C CA . TYR A 1 160 ? -17.610 7.005 10.298 1.00 76.69 160 TYR A CA 1
ATOM 1284 C C . TYR A 1 160 ? -18.192 5.670 9.802 1.00 76.69 160 TYR A C 1
ATOM 1286 O O . TYR A 1 160 ? -17.968 5.321 8.646 1.00 76.69 160 TYR A O 1
ATOM 1294 N N . SER A 1 161 ? -18.957 4.930 10.620 1.00 72.94 161 SER A N 1
ATOM 1295 C CA . SER A 1 161 ? -19.594 3.653 10.220 1.00 72.94 161 SER A CA 1
ATOM 1296 C C . SER A 1 161 ? -18.617 2.631 9.607 1.00 72.94 161 SER A C 1
ATOM 1298 O O . SER A 1 161 ? -18.914 1.991 8.596 1.00 72.94 161 SER A O 1
ATOM 1300 N N . VAL A 1 162 ? -17.425 2.505 10.196 1.00 77.44 162 VAL A N 1
ATOM 1301 C CA . VAL A 1 162 ? -16.382 1.553 9.772 1.00 77.44 162 VAL A CA 1
ATOM 1302 C C . VAL A 1 162 ? -16.703 0.154 10.312 1.00 77.44 162 VAL A C 1
ATOM 1304 O O . VAL A 1 162 ? -17.018 0.022 11.495 1.00 77.44 162 VAL A O 1
ATOM 1307 N N . LYS A 1 163 ? -16.623 -0.889 9.472 1.00 80.38 163 LYS A N 1
ATOM 1308 C CA . LYS A 1 163 ? -16.860 -2.285 9.894 1.00 80.38 163 LYS A CA 1
ATOM 1309 C C . LYS A 1 163 ? -15.632 -2.863 10.608 1.00 80.38 163 LYS A C 1
ATOM 1311 O O . LYS A 1 163 ? -14.518 -2.394 10.405 1.00 80.38 163 LYS A O 1
ATOM 1316 N N . ASP A 1 164 ? -15.803 -3.918 11.405 1.00 79.88 164 ASP A N 1
ATOM 1317 C CA . ASP A 1 164 ? -14.661 -4.584 12.058 1.00 79.88 164 ASP A CA 1
ATOM 1318 C C . ASP A 1 164 ? -13.659 -5.167 11.048 1.00 79.88 164 ASP A C 1
ATOM 1320 O O . ASP A 1 164 ? -12.452 -5.002 11.227 1.00 79.88 164 ASP A O 1
ATOM 1324 N N . ASP A 1 165 ? -14.143 -5.736 9.940 1.00 82.75 165 ASP A N 1
ATOM 1325 C CA . ASP A 1 165 ? -13.305 -6.288 8.858 1.00 82.75 165 ASP A CA 1
ATOM 1326 C C . ASP A 1 165 ? -12.487 -5.218 8.109 1.00 82.75 165 ASP A C 1
ATOM 1328 O O . ASP A 1 165 ? -11.562 -5.528 7.349 1.00 82.75 165 ASP A O 1
ATOM 1332 N N . ASP A 1 166 ? -12.812 -3.942 8.332 1.00 82.56 166 ASP A N 1
ATOM 1333 C CA . ASP A 1 166 ? -12.081 -2.802 7.797 1.00 82.56 166 ASP A CA 1
ATOM 1334 C C . ASP A 1 166 ? -10.928 -2.358 8.702 1.00 82.56 166 ASP A C 1
ATOM 1336 O O . ASP A 1 166 ? -10.216 -1.438 8.310 1.00 82.56 166 ASP A O 1
ATOM 1340 N N . ILE A 1 167 ? -10.721 -2.962 9.882 1.00 85.69 167 ILE A N 1
ATOM 1341 C CA . ILE A 1 167 ? -9.668 -2.589 10.841 1.00 85.69 167 ILE A CA 1
ATOM 1342 C C . ILE A 1 167 ? -8.815 -3.811 11.184 1.00 85.69 167 ILE A C 1
ATOM 1344 O O . ILE A 1 167 ? -9.259 -4.717 11.888 1.00 85.69 167 ILE A O 1
ATOM 1348 N N . VAL A 1 168 ? -7.553 -3.804 10.754 1.00 87.38 168 VAL A N 1
ATOM 1349 C CA . VAL A 1 168 ? -6.641 -4.945 10.910 1.00 87.38 168 VAL A CA 1
ATOM 1350 C C . VAL A 1 168 ? -5.295 -4.493 11.453 1.00 87.38 168 VAL A C 1
ATOM 1352 O O . VAL A 1 168 ? -4.679 -3.567 10.933 1.00 87.38 168 VAL A O 1
ATOM 1355 N N . GLU A 1 169 ? -4.797 -5.174 12.480 1.00 83.81 169 GLU A N 1
ATOM 1356 C CA . GLU A 1 169 ? -3.439 -4.980 12.989 1.00 83.81 169 GLU A CA 1
ATOM 1357 C C . GLU A 1 169 ? -2.469 -5.946 12.289 1.00 83.81 169 GLU A C 1
ATOM 1359 O O . GLU A 1 169 ? -2.696 -7.152 12.243 1.00 83.81 169 GLU A O 1
ATOM 1364 N N . SER A 1 170 ? -1.388 -5.411 11.717 1.00 79.94 170 SER A N 1
ATOM 1365 C CA . SER A 1 170 ? -0.361 -6.158 10.980 1.00 79.94 170 SER A CA 1
ATOM 1366 C C . SER A 1 170 ? 1.008 -5.554 11.267 1.00 79.94 170 SER A C 1
ATOM 1368 O O . SER A 1 170 ? 1.217 -4.373 11.002 1.00 79.94 170 SER A O 1
ATOM 1370 N N . ASP A 1 171 ? 1.952 -6.351 11.770 1.00 71.50 171 ASP A N 1
ATOM 1371 C CA . ASP A 1 171 ? 3.368 -5.971 11.929 1.00 71.50 171 ASP A CA 1
ATOM 1372 C C . ASP A 1 171 ? 3.569 -4.608 12.627 1.00 71.50 171 ASP A C 1
ATOM 1374 O O . ASP A 1 171 ? 4.251 -3.714 12.120 1.00 71.50 171 ASP A O 1
ATOM 1378 N N . SER A 1 172 ? 2.907 -4.416 13.774 1.00 79.88 172 SER A N 1
ATOM 1379 C CA . SER A 1 172 ? 2.910 -3.167 14.569 1.00 79.88 172 SER A CA 1
ATOM 1380 C C . SER A 1 172 ? 2.237 -1.955 13.909 1.00 79.88 172 SER A C 1
ATOM 1382 O O . SER A 1 172 ? 2.313 -0.840 14.428 1.00 79.88 172 SER A O 1
ATOM 1384 N N . THR A 1 173 ? 1.556 -2.169 12.785 1.00 86.19 173 THR A N 1
ATOM 1385 C CA . THR A 1 173 ? 0.787 -1.164 12.053 1.00 86.19 173 THR A CA 1
ATOM 1386 C C . THR A 1 173 ? -0.692 -1.524 12.083 1.00 86.19 173 THR A C 1
ATOM 1388 O O . THR A 1 173 ? -1.092 -2.597 11.636 1.00 86.19 173 THR A O 1
ATOM 1391 N N . THR A 1 174 ? -1.531 -0.611 12.551 1.00 88.06 174 THR A N 1
ATOM 1392 C CA . THR A 1 174 ? -2.977 -0.707 12.375 1.00 88.06 174 THR A CA 1
ATOM 1393 C C . THR A 1 174 ? -3.331 -0.164 10.998 1.00 88.06 174 THR A C 1
ATOM 1395 O O . THR A 1 174 ? -3.067 0.995 10.672 1.00 88.06 174 THR A O 1
ATOM 1398 N N . TRP A 1 175 ? -3.918 -1.019 10.177 1.00 89.94 175 TRP A N 1
ATOM 1399 C CA . TRP A 1 175 ? -4.506 -0.659 8.904 1.00 89.94 175 TRP A CA 1
ATOM 1400 C C . TRP A 1 175 ? -5.992 -0.452 9.077 1.00 89.94 175 TRP A C 1
ATOM 1402 O O . TRP A 1 175 ? -6.655 -1.225 9.769 1.00 89.94 175 TRP A O 1
ATOM 1412 N N . TRP A 1 176 ? -6.520 0.557 8.397 1.00 87.19 176 TRP A N 1
ATOM 1413 C CA . TRP A 1 176 ? -7.956 0.659 8.253 1.00 87.19 176 TRP A CA 1
ATOM 1414 C C . TRP A 1 176 ? -8.390 1.088 6.860 1.00 87.19 176 TRP A C 1
ATOM 1416 O O . TRP A 1 176 ? -7.637 1.746 6.129 1.00 87.19 176 TRP A O 1
ATOM 1426 N N . ARG A 1 177 ? -9.644 0.783 6.531 1.00 86.56 177 ARG A N 1
ATOM 1427 C CA . ARG A 1 177 ? -10.328 1.191 5.303 1.00 86.56 177 ARG A CA 1
ATOM 1428 C C . ARG A 1 177 ? -11.576 2.002 5.643 1.00 86.56 177 ARG A C 1
ATOM 1430 O O . ARG A 1 177 ? -12.414 1.571 6.418 1.00 86.56 177 ARG A O 1
ATOM 1437 N N . ILE A 1 178 ? -11.731 3.164 5.016 1.00 79.88 178 ILE A N 1
ATOM 1438 C CA . ILE A 1 178 ? -13.008 3.881 4.973 1.00 79.88 178 ILE A CA 1
ATOM 1439 C C . ILE A 1 178 ? -13.506 3.790 3.543 1.00 79.88 178 ILE A C 1
ATOM 1441 O O . ILE A 1 178 ? -12.943 4.400 2.629 1.00 79.88 178 ILE A O 1
ATOM 1445 N N . SER A 1 179 ? -14.552 3.002 3.343 1.00 74.81 179 SER A N 1
ATOM 1446 C CA . SER A 1 179 ? -15.252 2.967 2.069 1.00 74.81 179 SER A CA 1
ATOM 1447 C C . SER A 1 179 ? -16.187 4.167 2.008 1.00 74.81 179 SER A C 1
ATOM 1449 O O . SER A 1 179 ? -16.985 4.373 2.921 1.00 74.81 179 SER A O 1
ATOM 1451 N N . LYS A 1 180 ? -16.126 4.960 0.927 1.00 66.31 180 LYS A N 1
ATOM 1452 C CA . LYS A 1 180 ? -17.283 5.790 0.577 1.00 66.31 180 LYS A CA 1
ATOM 1453 C C . LYS A 1 180 ? -18.430 4.807 0.417 1.00 66.31 180 LYS A C 1
ATOM 1455 O O . LYS A 1 180 ? -18.387 4.000 -0.510 1.00 66.31 180 LYS A O 1
ATOM 1460 N N . GLN A 1 181 ? -19.395 4.808 1.331 1.00 53.78 181 GLN A N 1
ATOM 1461 C CA . GLN A 1 181 ? -20.617 4.058 1.107 1.00 53.78 181 GLN A CA 1
ATOM 1462 C C . GLN A 1 181 ? -21.107 4.439 -0.300 1.00 53.78 181 GLN A C 1
ATOM 1464 O O . GLN A 1 181 ? -21.346 5.616 -0.575 1.00 53.78 181 GLN A O 1
ATOM 1469 N N . HIS A 1 182 ? -21.241 3.463 -1.206 1.00 39.31 182 HIS A N 1
ATOM 1470 C CA . HIS A 1 182 ? -22.380 3.557 -2.110 1.00 39.31 182 HIS A CA 1
ATOM 1471 C C . HIS A 1 182 ? -23.573 3.709 -1.169 1.00 39.31 182 HIS A C 1
ATOM 1473 O O . HIS A 1 182 ? -23.662 2.899 -0.242 1.00 39.31 182 HIS A O 1
ATOM 1479 N N . PRO A 1 183 ? -24.393 4.762 -1.303 1.00 32.97 183 PRO A N 1
ATOM 1480 C CA . PRO A 1 183 ? -25.478 4.997 -0.370 1.00 32.97 183 PRO A CA 1
ATOM 1481 C C . PRO A 1 183 ? -26.277 3.703 -0.258 1.00 32.97 183 PRO A C 1
ATOM 1483 O O . PRO A 1 183 ? -26.836 3.214 -1.241 1.00 32.97 183 PRO A O 1
ATOM 1486 N N . VAL A 1 184 ? -26.262 3.104 0.930 1.00 37.56 184 VAL A N 1
ATOM 1487 C CA . VAL A 1 184 ? -27.175 2.019 1.242 1.00 37.56 184 VAL A CA 1
ATOM 1488 C C . VAL A 1 184 ? -28.531 2.697 1.383 1.00 37.56 184 VAL A C 1
ATOM 1490 O O . VAL A 1 184 ? -28.806 3.323 2.400 1.00 37.56 184 VAL A O 1
ATOM 1493 N N . GLY A 1 185 ? -29.343 2.629 0.325 1.00 33.59 185 GLY A N 1
ATOM 1494 C CA . GLY A 1 185 ? -30.767 2.953 0.386 1.00 33.59 185 GLY A CA 1
ATOM 1495 C C . GLY A 1 185 ? -31.271 3.943 -0.664 1.00 33.59 185 GLY A C 1
ATOM 1496 O O . GLY A 1 185 ? -31.395 5.134 -0.408 1.00 33.59 185 GLY A O 1
ATOM 1497 N N . ARG A 1 186 ? -31.754 3.413 -1.786 1.00 29.23 186 ARG A N 1
ATOM 1498 C CA . ARG A 1 186 ? -33.204 3.246 -1.933 1.00 29.23 186 ARG A CA 1
ATOM 1499 C C . ARG A 1 186 ? -33.445 1.820 -2.407 1.00 29.23 186 ARG A C 1
ATOM 1501 O O . ARG A 1 186 ? -33.127 1.481 -3.540 1.00 29.23 186 ARG A O 1
ATOM 1508 N N . GLN A 1 187 ? -34.009 0.989 -1.533 1.00 37.66 187 GLN A N 1
ATOM 1509 C CA . GLN A 1 187 ? -34.986 0.033 -2.028 1.00 37.66 187 GLN A CA 1
ATOM 1510 C C . GLN A 1 187 ? -36.067 0.885 -2.692 1.00 37.66 187 GLN A C 1
ATOM 1512 O O . GLN A 1 187 ? -36.788 1.615 -2.016 1.00 37.66 187 GLN A O 1
ATOM 1517 N N . THR A 1 188 ? -36.127 0.867 -4.017 1.00 32.06 188 THR A N 1
ATOM 1518 C CA . THR A 1 188 ? -37.376 1.149 -4.711 1.00 32.06 188 THR A CA 1
ATOM 1519 C C . THR A 1 188 ? -38.284 -0.039 -4.430 1.00 32.06 188 THR A C 1
ATOM 1521 O O . THR A 1 188 ? -38.280 -1.030 -5.152 1.00 32.06 188 THR A O 1
ATOM 1524 N N . THR A 1 189 ? -39.003 0.023 -3.314 1.00 42.69 189 THR A N 1
ATOM 1525 C CA . THR A 1 189 ? -40.352 -0.534 -3.274 1.00 42.69 189 THR A CA 1
ATOM 1526 C C . THR A 1 189 ? -41.213 0.348 -4.164 1.00 42.69 189 THR A C 1
ATOM 1528 O O . THR A 1 189 ? -41.637 1.414 -3.732 1.00 42.69 189 THR A O 1
ATOM 1531 N N . GLU A 1 190 ? -41.423 -0.090 -5.398 1.00 34.34 190 GLU A N 1
ATOM 1532 C CA . GLU A 1 190 ? -42.580 0.248 -6.235 1.00 34.34 190 GLU A CA 1
ATOM 1533 C C . GLU A 1 190 ? -43.005 -1.095 -6.857 1.00 34.34 190 GLU A C 1
ATOM 1535 O O . GLU A 1 190 ? -42.177 -1.745 -7.496 1.00 34.34 190 GLU A O 1
ATOM 1540 N N . VAL A 1 191 ? -44.001 -1.748 -6.240 1.00 37.62 191 VAL A N 1
ATOM 1541 C CA . VAL A 1 191 ? -45.403 -1.894 -6.706 1.00 37.62 191 VAL A CA 1
ATOM 1542 C C . VAL A 1 191 ? -45.495 -2.641 -8.031 1.00 37.62 191 VAL A C 1
ATOM 1544 O O . VAL A 1 191 ? -45.154 -2.048 -9.074 1.00 37.62 191 VAL A O 1
#

Secondary structure (DSSP, 8-state):
--PPPPHHHHHHHHHHHHHHHHHEE--SSSPEE---TTS-GGG-S-HHHHHHHHHHHHHS-THHHHHH-STT--HHHHHHHHHHTT--HHHHHHIIIIIS-TTTTEEEEEEEEETTEEEEEEEE-TT--S--TTSPPHHHHHHHHHT-HHHHHHHHHHHH---GGGEEEETTEEEEEEE------------